Protein AF-A0AAN8QTB5-F1 (afdb_monomer_lite)

Sequence (187 aa):
MQHQSYQPLLLTGNKYLQQKWDKASYEIHLRKVKSAKPTIDTTAPKTYGHLALKMKKQKLEEQSMSKIQRENNMLLEKISRIMKTTGHIDNRNDYENKSLCREMQQQEWLRITKENQLILLRLTQCQPHYSIKDWHEDWLKTIKIMESIARYPRRVSDKKCNSCLKRPTECEEGEEEPDQQEEEAGM

pLDDT: mean 79.63, std 19.47, range [30.92, 98.56]

Radius of gyration: 66.87 Å; chains: 1; bounding box: 121×55×176 Å

Structure (mmCIF, N/CA/C/O backbone):
data_AF-A0AAN8QTB5-F1
#
_entry.id   AF-A0AAN8QTB5-F1
#
loop_
_atom_site.group_PDB
_atom_site.id
_atom_site.type_symbol
_atom_site.label_atom_id
_atom_site.label_alt_id
_atom_site.label_comp_id
_atom_site.label_asym_id
_atom_site.label_entity_id
_atom_site.label_seq_id
_atom_site.pdbx_PDB_ins_code
_atom_site.Cartn_x
_atom_site.Cartn_y
_atom_site.Cartn_z
_atom_site.occupancy
_atom_site.B_iso_or_equiv
_atom_site.auth_seq_id
_atom_site.auth_comp_id
_atom_site.auth_asym_id
_atom_site.auth_atom_id
_atom_site.pdbx_PDB_model_num
ATOM 1 N N . MET A 1 1 ? -58.619 -13.400 56.230 1.00 47.66 1 MET A N 1
ATOM 2 C CA . MET A 1 1 ? -59.078 -14.499 57.103 1.00 47.66 1 MET A CA 1
ATOM 3 C C . MET A 1 1 ? -59.456 -13.913 58.457 1.00 47.66 1 MET A C 1
ATOM 5 O O . MET A 1 1 ? -58.564 -13.607 59.237 1.00 47.66 1 MET A O 1
ATOM 9 N N . GLN A 1 2 ? -60.740 -13.647 58.711 1.00 55.44 2 GLN A N 1
ATOM 10 C CA . GLN A 1 2 ? -61.195 -13.324 60.069 1.00 55.44 2 GLN A CA 1
ATOM 11 C C . GLN A 1 2 ? -61.521 -14.650 60.761 1.00 55.44 2 GLN A C 1
ATOM 13 O O . GLN A 1 2 ? -62.317 -15.429 60.244 1.00 55.44 2 GLN A O 1
ATOM 18 N N . HIS A 1 3 ? -60.845 -14.941 61.871 1.00 62.22 3 HIS A N 1
ATOM 19 C CA . HIS A 1 3 ? -61.088 -16.152 62.653 1.00 62.22 3 HIS A CA 1
ATOM 20 C C . HIS A 1 3 ? -62.496 -16.067 63.268 1.00 62.22 3 HIS A C 1
ATOM 22 O O . HIS A 1 3 ? -62.823 -15.053 63.884 1.00 62.22 3 HIS A O 1
ATOM 28 N N . GLN A 1 4 ? -63.336 -17.091 63.082 1.00 68.31 4 GLN A N 1
ATOM 29 C CA . GLN A 1 4 ? -64.753 -17.067 63.497 1.00 68.31 4 GLN A CA 1
ATOM 30 C C . GLN A 1 4 ? -64.943 -16.985 65.019 1.00 68.31 4 GLN A C 1
ATOM 32 O O . GLN A 1 4 ? -65.959 -16.491 65.497 1.00 68.31 4 GLN A O 1
ATOM 37 N N . SER A 1 5 ? -63.952 -17.427 65.790 1.00 77.00 5 SER A N 1
ATOM 38 C CA . SER A 1 5 ? -63.942 -17.337 67.246 1.00 77.00 5 SER A CA 1
ATOM 39 C C . SER A 1 5 ? -62.598 -16.805 67.734 1.00 77.00 5 SER A C 1
ATOM 41 O O . SER A 1 5 ? -61.539 -17.295 67.355 1.00 77.00 5 SER A O 1
ATOM 43 N N . TYR A 1 6 ? -62.621 -15.772 68.571 1.00 84.06 6 TYR A N 1
ATOM 44 C CA . TYR A 1 6 ? -61.418 -15.312 69.256 1.00 84.06 6 TYR A CA 1
ATOM 45 C C . TYR A 1 6 ? -61.073 -16.295 70.381 1.00 84.06 6 TYR A C 1
ATOM 47 O O . TYR A 1 6 ? -61.973 -16.710 71.108 1.00 84.06 6 TYR A O 1
ATOM 55 N N . GLN A 1 7 ? -59.809 -16.685 70.533 1.00 84.19 7 GLN A N 1
ATOM 56 C CA . GLN A 1 7 ? -59.357 -17.565 71.611 1.00 84.19 7 GLN A CA 1
ATOM 57 C C . GLN A 1 7 ? -58.112 -16.949 72.260 1.00 84.19 7 GLN A C 1
ATOM 59 O O . GLN A 1 7 ? -57.077 -16.867 71.601 1.00 84.19 7 GLN A O 1
ATOM 64 N N . PRO A 1 8 ? -58.214 -16.455 73.507 1.00 83.19 8 PRO A N 1
ATOM 65 C CA . PRO A 1 8 ? -57.089 -15.823 74.181 1.00 83.19 8 PRO A CA 1
ATOM 66 C C . PRO A 1 8 ? -56.053 -16.882 74.574 1.00 83.19 8 PRO A C 1
ATOM 68 O O . PRO A 1 8 ? -56.407 -17.995 74.961 1.00 83.19 8 PRO A O 1
ATOM 71 N N . LEU A 1 9 ? -54.771 -16.527 74.475 1.00 82.50 9 LEU A N 1
ATOM 72 C CA . LEU A 1 9 ? -53.655 -17.418 74.821 1.00 82.50 9 LEU A CA 1
ATOM 73 C C . LEU A 1 9 ? -53.531 -17.647 76.334 1.00 82.50 9 LEU A C 1
ATOM 75 O O . LEU A 1 9 ? -53.010 -18.668 76.769 1.00 82.50 9 LEU A O 1
ATOM 79 N N . LEU A 1 10 ? -54.011 -16.689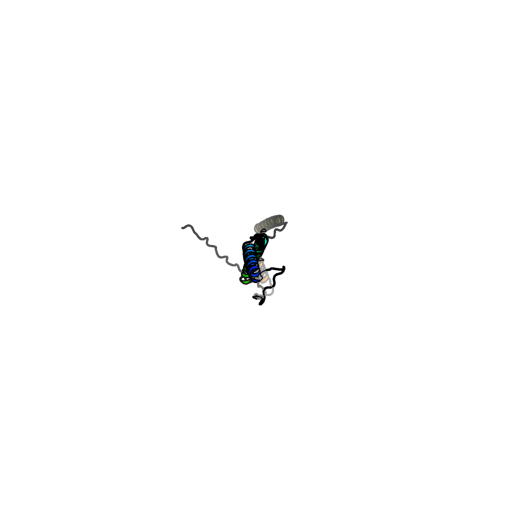 77.126 1.00 83.25 10 LEU A N 1
ATOM 80 C CA . LEU A 1 10 ? -54.007 -16.722 78.583 1.00 83.25 10 LEU A CA 1
ATOM 81 C C . LEU A 1 10 ? -55.448 -16.695 79.098 1.00 83.25 10 LEU A C 1
ATOM 83 O O . LEU A 1 10 ? -56.340 -16.140 78.448 1.00 83.25 10 LEU A O 1
ATOM 87 N N . LEU A 1 11 ? -55.677 -17.273 80.281 1.00 83.06 11 LEU A N 1
ATOM 88 C CA . LEU A 1 11 ? -56.980 -17.188 80.935 1.00 83.06 11 LEU A CA 1
ATOM 89 C C . LEU A 1 11 ? -57.318 -15.717 81.201 1.00 83.06 11 LEU A C 1
ATOM 91 O O . LEU A 1 11 ? -56.522 -14.972 81.769 1.00 83.06 11 LEU A O 1
ATOM 95 N N . THR A 1 12 ? -58.512 -15.306 80.784 1.00 81.25 12 THR A N 1
ATOM 96 C CA . THR A 1 12 ? -58.997 -13.930 80.908 1.00 81.25 12 THR A CA 1
ATOM 97 C C . THR A 1 12 ? -60.418 -13.934 81.453 1.00 81.25 12 THR A C 1
ATOM 99 O O . THR A 1 12 ? -61.227 -14.786 81.084 1.00 81.25 12 THR A O 1
ATOM 102 N N . GLY A 1 13 ? -60.727 -12.984 82.337 1.00 83.06 13 GLY A N 1
ATOM 103 C CA . GLY A 1 13 ? -62.064 -12.847 82.916 1.00 83.06 13 GLY A CA 1
ATOM 104 C C . GLY A 1 13 ? -63.102 -12.343 81.910 1.00 83.06 13 GLY A C 1
ATOM 105 O O . GLY A 1 13 ? -64.259 -12.748 81.966 1.00 83.06 13 GLY A O 1
ATOM 106 N N . ASN A 1 14 ? -62.699 -11.497 80.951 1.00 87.38 14 ASN A N 1
ATOM 107 C CA . ASN A 1 14 ? -63.590 -10.971 79.916 1.00 87.38 14 ASN A CA 1
ATOM 108 C C . ASN A 1 14 ? -62.968 -11.113 78.522 1.00 87.38 14 ASN A C 1
ATOM 110 O O . ASN A 1 14 ? -62.104 -10.342 78.098 1.00 87.38 14 ASN A O 1
ATOM 114 N N . LYS A 1 15 ? -63.496 -12.085 77.779 1.00 84.88 15 LYS A N 1
ATOM 115 C CA . LYS A 1 15 ? -63.034 -12.467 76.445 1.00 84.88 15 LYS A CA 1
ATOM 116 C C . LYS A 1 15 ? -63.178 -11.357 75.395 1.00 84.88 15 LYS A C 1
ATOM 118 O O . LYS A 1 15 ? -62.336 -11.248 74.508 1.00 84.88 15 LYS A O 1
ATOM 123 N N . TYR A 1 16 ? -64.216 -10.526 75.492 1.00 85.56 16 TYR A N 1
ATOM 124 C CA . TYR A 1 16 ? -64.472 -9.448 74.531 1.00 85.56 16 TYR A CA 1
ATOM 125 C C . TYR A 1 16 ? -63.478 -8.292 74.682 1.00 85.56 16 TYR A C 1
ATOM 127 O O . TYR A 1 16 ? -62.961 -7.773 73.689 1.00 85.56 16 TYR A O 1
ATOM 135 N N . LEU A 1 17 ? -63.176 -7.906 75.925 1.00 88.56 17 LEU A N 1
ATOM 136 C CA . LEU A 1 17 ? -62.187 -6.861 76.197 1.00 88.56 17 LEU A CA 1
ATOM 137 C C . LEU A 1 17 ? -60.784 -7.302 75.771 1.00 88.56 17 LEU A C 1
ATOM 139 O O . LEU A 1 17 ? -60.092 -6.540 75.096 1.00 88.56 17 LEU A O 1
ATOM 143 N N . GLN A 1 18 ? -60.418 -8.555 76.057 1.00 89.69 18 GLN A N 1
ATOM 144 C CA . GLN A 1 18 ? -59.137 -9.113 75.630 1.00 89.69 18 GLN A CA 1
ATOM 145 C C . GLN A 1 18 ? -58.987 -9.097 74.097 1.00 89.69 18 GLN A C 1
ATOM 147 O O . GLN A 1 18 ? -57.964 -8.651 73.585 1.00 89.69 18 GLN A O 1
ATOM 152 N N . GLN A 1 19 ? -60.035 -9.469 73.350 1.00 88.69 19 GLN A N 1
ATOM 153 C CA . GLN A 1 19 ? -60.019 -9.417 71.883 1.00 88.69 19 GLN A CA 1
ATOM 154 C C . GLN A 1 19 ? -59.725 -8.015 71.347 1.00 88.69 19 GLN A C 1
ATOM 156 O O . GLN A 1 19 ? -58.956 -7.855 70.395 1.00 88.69 19 GLN A O 1
ATOM 161 N N . LYS A 1 20 ? -60.352 -6.988 71.935 1.00 90.75 20 LYS A N 1
ATOM 162 C CA . LYS A 1 20 ? -60.122 -5.596 71.534 1.00 90.75 20 LYS A CA 1
ATOM 163 C C . LYS A 1 20 ? -58.686 -5.163 71.804 1.00 90.75 20 LYS A C 1
ATOM 165 O O . LYS A 1 20 ? -58.095 -4.500 70.952 1.00 90.75 20 LYS A O 1
ATOM 170 N N . TRP A 1 21 ? -58.127 -5.537 72.951 1.00 91.50 21 TRP A N 1
ATOM 171 C CA . TRP A 1 21 ? -56.751 -5.195 73.311 1.00 91.50 21 TRP A CA 1
ATOM 172 C C . TRP A 1 21 ? -55.719 -5.894 72.436 1.00 91.50 21 TRP A C 1
ATOM 174 O O . TRP A 1 21 ? -54.785 -5.243 71.964 1.00 91.50 21 TRP A O 1
ATOM 184 N N . ASP A 1 22 ? -55.916 -7.176 72.146 1.00 90.88 22 ASP A N 1
ATOM 185 C CA . ASP A 1 22 ? -55.037 -7.930 71.255 1.00 90.88 22 ASP A CA 1
ATOM 186 C C . ASP A 1 22 ? -55.078 -7.351 69.839 1.00 90.88 22 ASP A C 1
ATOM 188 O O . ASP A 1 22 ? -54.036 -7.148 69.214 1.00 90.88 22 ASP A O 1
ATOM 192 N N . LYS A 1 23 ? -56.275 -6.997 69.351 1.00 90.12 23 LYS A N 1
ATOM 193 C CA . LYS A 1 23 ? -56.439 -6.355 68.044 1.00 90.12 23 LYS A CA 1
ATOM 194 C C . LYS A 1 23 ? -55.741 -4.994 67.990 1.00 90.12 23 LYS A C 1
ATOM 196 O O . LYS A 1 23 ? -55.000 -4.735 67.045 1.00 90.12 23 LYS A O 1
ATOM 201 N N . ALA A 1 24 ? -55.917 -4.153 69.008 1.00 93.81 24 ALA A N 1
ATOM 202 C CA . ALA A 1 24 ? -55.249 -2.854 69.085 1.00 93.81 24 ALA A CA 1
ATOM 203 C C . ALA A 1 24 ? -53.717 -2.997 69.162 1.00 93.81 24 ALA A C 1
ATOM 205 O O . ALA A 1 24 ? -52.987 -2.286 68.469 1.00 93.81 24 ALA A O 1
ATOM 206 N N . SER A 1 25 ? -53.221 -3.954 69.949 1.00 92.88 25 SER A N 1
ATOM 207 C CA . SER A 1 25 ? -51.788 -4.251 70.067 1.00 92.88 25 SER A CA 1
ATOM 208 C C . SER A 1 25 ? -51.207 -4.749 68.746 1.00 92.88 25 SER A C 1
ATOM 210 O O . SER A 1 25 ? -50.131 -4.310 68.335 1.00 92.88 25 SER A O 1
ATOM 212 N N . TYR A 1 26 ? -51.947 -5.603 68.038 1.00 92.38 26 TYR A N 1
ATOM 213 C CA . TYR A 1 26 ? -51.579 -6.087 66.714 1.00 92.38 26 TYR A CA 1
ATOM 214 C C . TYR A 1 26 ? -51.544 -4.957 65.676 1.00 92.38 26 TYR A C 1
ATOM 216 O O . TYR A 1 26 ? -50.593 -4.859 64.901 1.00 92.38 26 TYR A O 1
ATOM 224 N N . GLU A 1 27 ? -52.522 -4.050 65.690 1.00 94.88 27 GLU A N 1
ATOM 225 C CA . GLU A 1 27 ? -52.539 -2.871 64.815 1.00 94.88 27 GLU A CA 1
ATOM 226 C C . GLU A 1 27 ? -51.367 -1.918 65.102 1.00 94.88 27 GLU A C 1
ATOM 228 O O . GLU A 1 27 ? -50.732 -1.416 64.169 1.00 94.88 27 GLU A O 1
ATOM 233 N N . ILE A 1 28 ? -51.023 -1.703 66.378 1.00 95.94 28 ILE A N 1
ATOM 234 C CA . ILE A 1 28 ? -49.841 -0.924 66.781 1.00 95.94 28 ILE A CA 1
ATOM 235 C C . ILE A 1 28 ? -48.556 -1.606 66.301 1.00 95.94 28 ILE A C 1
ATOM 237 O O . ILE A 1 28 ? -47.681 -0.936 65.750 1.00 95.94 28 ILE A O 1
ATOM 241 N N . HIS A 1 29 ? -48.438 -2.923 66.478 1.00 95.88 29 HIS A N 1
ATOM 242 C CA . HIS A 1 29 ? -47.293 -3.700 66.010 1.00 95.88 29 HIS A CA 1
ATOM 243 C C . HIS A 1 29 ? -47.134 -3.597 64.490 1.00 95.88 29 HIS A C 1
ATOM 245 O O . HIS A 1 29 ? -46.061 -3.237 64.010 1.00 95.88 29 HIS A O 1
ATOM 251 N N . LEU A 1 30 ? -48.210 -3.812 63.729 1.00 96.06 30 LEU A N 1
ATOM 252 C CA . LEU A 1 30 ? -48.197 -3.662 62.273 1.00 96.06 30 LEU A CA 1
ATOM 253 C C . LEU A 1 30 ? -47.770 -2.258 61.846 1.00 96.06 30 LEU A C 1
ATOM 255 O O . LEU A 1 30 ? -47.013 -2.117 60.886 1.00 96.06 30 LEU A O 1
ATOM 259 N N . ARG A 1 31 ? -48.222 -1.218 62.557 1.00 95.69 31 ARG A N 1
ATOM 260 C CA . ARG A 1 31 ? -47.799 0.161 62.292 1.00 95.69 31 ARG A CA 1
ATOM 261 C C . ARG A 1 31 ? -46.298 0.327 62.520 1.00 95.69 31 ARG A C 1
ATOM 263 O O . ARG A 1 31 ? -45.631 0.871 61.647 1.00 95.69 31 ARG A O 1
ATOM 270 N N . LYS A 1 32 ? -45.770 -0.193 63.634 1.00 95.12 32 LYS A N 1
ATOM 271 C CA . LYS A 1 32 ? -44.335 -0.155 63.958 1.00 95.12 32 LYS A CA 1
ATOM 272 C C . LYS A 1 32 ? -43.497 -0.883 62.908 1.00 95.12 32 LYS A C 1
ATOM 274 O O . LYS A 1 32 ? -42.542 -0.296 62.412 1.00 95.12 32 LYS A O 1
ATOM 279 N N . VAL A 1 33 ? -43.900 -2.093 62.514 1.00 94.38 33 VAL A N 1
ATOM 280 C CA . VAL A 1 33 ? -43.229 -2.885 61.470 1.00 94.38 33 VAL A CA 1
ATOM 281 C C . VAL A 1 33 ? -43.234 -2.151 60.130 1.00 94.38 33 VAL A C 1
ATOM 283 O O . VAL A 1 33 ? -42.188 -2.030 59.505 1.00 94.38 33 VAL A O 1
ATOM 286 N N . LYS A 1 34 ? -44.379 -1.599 59.708 1.00 92.50 34 LYS A N 1
ATOM 287 C CA . LYS A 1 34 ? -44.473 -0.832 58.452 1.00 92.50 34 LYS A CA 1
ATOM 288 C C . LYS A 1 34 ? -43.641 0.451 58.472 1.00 92.50 34 LYS A C 1
ATOM 290 O O . LYS A 1 34 ? -43.133 0.855 57.435 1.00 92.50 34 LYS A O 1
ATOM 295 N N . SER A 1 35 ? -43.530 1.107 59.628 1.00 93.12 35 SER A N 1
ATOM 296 C CA . SER A 1 35 ? -42.741 2.335 59.789 1.00 93.12 35 SER A CA 1
ATOM 297 C C . SER A 1 35 ? -41.247 2.093 60.023 1.00 93.12 35 SER A C 1
ATOM 299 O O . SER A 1 35 ? -40.474 3.052 60.035 1.00 93.12 35 SER A O 1
ATOM 301 N N . ALA A 1 36 ? -40.834 0.844 60.252 1.00 92.38 36 ALA A N 1
ATOM 302 C CA . ALA A 1 36 ? -39.449 0.513 60.540 1.00 92.38 36 ALA A CA 1
ATOM 303 C C . ALA A 1 36 ? -38.594 0.727 59.285 1.00 92.38 36 ALA A C 1
ATOM 305 O O . ALA A 1 36 ? -38.818 0.110 58.244 1.00 92.38 36 ALA A O 1
ATOM 306 N N . LYS A 1 37 ? -37.609 1.622 59.385 1.00 86.00 37 LYS A N 1
ATOM 307 C CA . LYS A 1 37 ? -36.636 1.857 58.316 1.00 86.00 37 LYS A CA 1
ATOM 308 C C . LYS A 1 37 ? -35.553 0.774 58.364 1.00 86.00 37 LYS A C 1
ATOM 310 O O . LYS A 1 37 ? -35.150 0.393 59.465 1.00 86.00 37 LYS A O 1
ATOM 315 N N . PRO A 1 38 ? -35.058 0.299 57.211 1.00 86.19 38 PRO A N 1
ATOM 316 C CA . PRO A 1 38 ? -33.925 -0.616 57.186 1.00 86.19 38 PRO A CA 1
ATOM 317 C C . PRO A 1 38 ? -32.689 0.071 57.784 1.00 86.19 38 PRO A C 1
ATOM 319 O O . PRO A 1 38 ? -32.377 1.210 57.445 1.00 86.19 38 PRO A O 1
ATOM 322 N N . THR A 1 39 ? -32.001 -0.616 58.696 1.00 86.75 39 THR A N 1
ATOM 323 C CA . THR A 1 39 ? -30.776 -0.118 59.352 1.00 86.75 39 THR A CA 1
ATOM 324 C C . THR A 1 39 ? -29.554 -0.194 58.437 1.00 86.75 39 THR A C 1
ATOM 326 O O . THR A 1 39 ? -28.587 0.533 58.638 1.00 86.75 39 THR A O 1
ATOM 329 N N . ILE A 1 40 ? -29.597 -1.072 57.434 1.00 88.44 40 ILE A N 1
ATOM 330 C CA . ILE A 1 40 ? -28.498 -1.334 56.508 1.00 88.44 40 ILE A CA 1
ATOM 331 C C . ILE A 1 40 ? -28.954 -0.929 55.110 1.00 88.44 40 ILE A C 1
ATOM 333 O O . ILE A 1 40 ? -30.089 -1.204 54.712 1.00 88.44 40 ILE A O 1
ATOM 337 N N . ASP A 1 41 ? -28.063 -0.274 54.376 1.00 86.50 41 ASP A N 1
ATOM 338 C CA . ASP A 1 41 ? -28.273 0.019 52.968 1.00 86.50 41 ASP A CA 1
ATOM 339 C C . ASP A 1 41 ? -28.337 -1.293 52.172 1.00 86.50 41 ASP A C 1
ATOM 341 O O . ASP A 1 41 ? -27.417 -2.108 52.205 1.00 86.50 41 ASP A O 1
ATOM 345 N N . THR A 1 42 ? -29.459 -1.510 51.491 1.00 87.56 42 THR A N 1
ATOM 346 C CA . THR A 1 42 ? -29.705 -2.685 50.638 1.00 87.56 42 THR A CA 1
ATOM 347 C C . THR A 1 42 ? -29.643 -2.327 49.155 1.00 87.56 42 THR A C 1
ATOM 349 O O . THR A 1 42 ? -29.966 -3.157 48.302 1.00 87.56 42 THR A O 1
ATOM 352 N N . THR A 1 43 ? -29.251 -1.094 48.823 1.00 88.00 43 THR A N 1
ATOM 353 C CA . THR A 1 43 ? -29.138 -0.658 47.434 1.00 88.00 43 THR A CA 1
ATOM 354 C C . THR A 1 43 ? -27.946 -1.313 46.744 1.00 88.00 43 THR A C 1
ATOM 356 O O . THR A 1 43 ? -26.918 -1.624 47.348 1.00 88.00 43 THR A O 1
ATOM 359 N N . ALA A 1 44 ? -28.098 -1.562 45.444 1.00 86.69 44 ALA A N 1
ATOM 360 C CA . ALA A 1 44 ? -27.024 -2.130 44.650 1.00 86.69 44 ALA A CA 1
ATOM 361 C C . ALA A 1 44 ? -25.856 -1.129 44.542 1.00 86.69 44 ALA A C 1
ATOM 363 O O . ALA A 1 44 ? -26.089 0.065 44.320 1.00 86.69 44 ALA A O 1
ATOM 364 N N . PRO A 1 45 ? -24.598 -1.592 44.654 1.00 88.50 45 PRO A N 1
ATOM 365 C CA . PRO A 1 45 ? -23.440 -0.724 44.498 1.00 88.50 45 PRO A CA 1
ATOM 366 C C . PRO A 1 45 ? -23.386 -0.108 43.093 1.00 88.50 45 PRO A C 1
ATOM 368 O O . PRO A 1 45 ? -23.850 -0.688 42.109 1.00 88.50 45 PRO A O 1
ATOM 371 N N . LYS A 1 46 ? -22.778 1.080 42.994 1.00 88.69 46 LYS A N 1
ATOM 372 C CA . LYS A 1 46 ? -22.650 1.813 41.727 1.00 88.69 46 LYS A CA 1
ATOM 373 C C . LYS A 1 46 ? -21.829 1.012 40.717 1.00 88.69 46 LYS A C 1
ATOM 375 O O . LYS A 1 46 ? -20.666 0.692 40.957 1.00 88.69 46 LYS A O 1
ATOM 380 N N . THR A 1 47 ? -22.413 0.755 39.554 1.00 87.50 47 THR A N 1
ATOM 381 C CA . THR A 1 47 ? -21.711 0.177 38.407 1.00 87.50 47 THR A CA 1
ATOM 382 C C . THR A 1 47 ? -20.965 1.267 37.646 1.00 87.50 47 THR A C 1
ATOM 384 O O . THR A 1 47 ? -21.569 2.256 37.228 1.00 87.50 47 THR A O 1
ATOM 387 N N . TYR A 1 48 ? -19.664 1.086 37.421 1.00 86.62 48 TYR A N 1
ATOM 388 C CA . TYR A 1 48 ? -18.863 2.034 36.649 1.00 86.62 48 TYR A CA 1
ATOM 389 C C . TYR A 1 48 ? -18.748 1.608 35.182 1.00 86.62 48 TYR A C 1
ATOM 391 O O . TYR A 1 48 ? -18.426 0.460 34.883 1.00 86.62 48 TYR A O 1
ATOM 399 N N . GLY A 1 49 ? -18.939 2.549 34.252 1.00 85.31 49 GLY A N 1
ATOM 400 C CA . GLY A 1 49 ? -18.908 2.265 32.810 1.00 85.31 49 GLY A CA 1
ATOM 401 C C . GLY A 1 49 ? -17.589 1.660 32.313 1.00 85.31 49 GLY A C 1
ATOM 402 O O . GLY A 1 49 ? -17.605 0.811 31.431 1.00 85.31 49 GLY A O 1
ATOM 403 N N . HIS A 1 50 ? -16.454 2.010 32.929 1.00 84.81 50 HIS A N 1
ATOM 404 C CA . HIS A 1 50 ? -15.138 1.462 32.572 1.00 84.81 50 HIS A CA 1
ATOM 405 C C . HIS A 1 50 ? -14.950 -0.020 32.956 1.00 84.81 50 HIS A C 1
ATOM 407 O O . HIS A 1 50 ? -14.033 -0.664 32.450 1.00 84.81 50 HIS A O 1
ATOM 413 N N . LEU A 1 51 ? -15.795 -0.568 33.844 1.00 84.06 51 LEU A N 1
ATOM 414 C CA . LEU A 1 51 ? -15.824 -2.004 34.156 1.00 84.06 51 LEU A CA 1
ATOM 415 C C . LEU A 1 51 ? -16.601 -2.784 33.090 1.00 84.06 51 LEU A C 1
ATOM 417 O O . LEU A 1 51 ? -16.218 -3.898 32.741 1.00 84.06 51 LEU A O 1
ATOM 421 N N . ALA A 1 52 ? -17.666 -2.186 32.552 1.00 86.06 52 ALA A N 1
ATOM 422 C CA . ALA A 1 52 ? -18.464 -2.772 31.480 1.00 86.06 52 ALA A CA 1
ATOM 423 C C . ALA A 1 52 ? -17.777 -2.641 30.109 1.00 86.06 52 ALA A C 1
ATOM 425 O O . ALA A 1 52 ? -17.840 -3.556 29.289 1.00 86.06 52 ALA A O 1
ATOM 426 N N . LEU A 1 53 ? -17.092 -1.518 29.865 1.00 86.56 53 LEU A N 1
ATOM 427 C CA . LEU A 1 53 ? -16.472 -1.187 28.585 1.00 86.56 53 LEU A CA 1
ATOM 428 C C . LEU A 1 53 ? -14.958 -1.020 28.721 1.00 86.56 53 LEU A C 1
ATOM 430 O O . LEU A 1 53 ? -14.448 -0.082 29.336 1.00 86.56 53 LEU A O 1
ATOM 434 N N . LYS A 1 54 ? -14.216 -1.911 28.057 1.00 89.38 54 LYS A N 1
ATOM 435 C CA . LYS A 1 54 ? -12.756 -1.821 27.939 1.00 89.38 54 LYS A CA 1
ATOM 436 C C . LYS A 1 54 ? -12.378 -0.854 26.815 1.00 89.38 54 LYS A C 1
ATOM 438 O O . LYS A 1 54 ? -12.022 -1.287 25.721 1.00 89.38 54 LYS A O 1
ATOM 443 N N . MET A 1 55 ? -12.387 0.447 27.102 1.00 90.88 55 MET A N 1
ATOM 444 C CA . MET A 1 55 ? -12.105 1.514 26.121 1.00 90.88 55 MET A CA 1
ATOM 445 C C . MET A 1 55 ? -10.791 1.311 25.344 1.00 90.88 55 MET A C 1
ATOM 447 O O . MET A 1 55 ? -10.734 1.523 24.136 1.00 90.88 55 MET A O 1
ATOM 451 N N . LYS A 1 56 ? -9.727 0.836 26.010 1.00 92.88 56 LYS A N 1
ATOM 452 C CA . LYS A 1 56 ? -8.439 0.543 25.352 1.00 92.88 56 LYS A CA 1
ATOM 453 C C . LYS A 1 56 ? -8.557 -0.569 24.304 1.00 92.88 56 LYS A C 1
ATOM 455 O O . LYS A 1 56 ? -7.905 -0.492 23.269 1.00 92.88 56 LYS A O 1
ATOM 460 N N . LYS A 1 57 ? -9.371 -1.594 24.579 1.00 94.19 57 LYS A N 1
ATOM 461 C CA . LYS A 1 57 ? -9.603 -2.709 23.656 1.00 94.19 57 LYS A CA 1
ATOM 462 C C . LYS A 1 57 ? -10.354 -2.220 22.415 1.00 94.19 57 LYS A C 1
ATOM 464 O O . LYS A 1 57 ? -9.867 -2.446 21.317 1.00 94.19 57 LYS A O 1
ATOM 469 N N . GLN A 1 58 ? -11.447 -1.477 22.602 1.00 93.69 58 GLN A N 1
ATOM 470 C CA . GLN A 1 58 ? -12.211 -0.894 21.490 1.00 93.69 58 GLN A CA 1
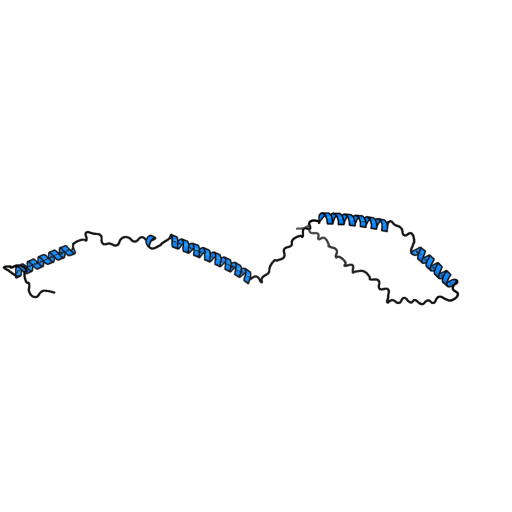ATOM 471 C C . GLN A 1 58 ? -11.335 -0.003 20.603 1.00 93.69 58 GLN A C 1
ATOM 473 O O . GLN A 1 58 ? -11.310 -0.170 19.390 1.00 93.69 58 GLN A O 1
ATOM 478 N N . LYS A 1 59 ? -10.514 0.863 21.208 1.00 95.94 59 LYS A N 1
ATOM 479 C CA . LYS A 1 59 ? -9.590 1.721 20.456 1.00 95.94 59 LYS A CA 1
ATOM 480 C C . LYS A 1 59 ? -8.567 0.928 19.634 1.00 95.94 59 LYS A C 1
ATOM 482 O O . LYS A 1 59 ? -8.245 1.319 18.517 1.00 95.94 59 LYS A O 1
ATOM 487 N N . LEU A 1 60 ? -8.033 -0.168 20.176 1.00 97.81 60 LEU A N 1
ATOM 488 C CA . LEU A 1 60 ? -7.106 -1.038 19.442 1.00 97.81 60 LEU A CA 1
ATOM 489 C C . LEU A 1 60 ? -7.799 -1.751 18.274 1.00 97.81 60 LEU A C 1
ATOM 491 O O . LEU A 1 60 ? -7.215 -1.867 17.199 1.00 97.81 60 LEU A O 1
ATOM 495 N N . GLU A 1 61 ? -9.039 -2.197 18.470 1.00 97.44 61 GLU A N 1
ATOM 496 C CA . GLU A 1 61 ? -9.851 -2.813 17.416 1.00 97.44 61 GLU A CA 1
ATOM 497 C C . GLU A 1 61 ? -10.140 -1.812 16.290 1.00 97.44 61 GLU A C 1
ATOM 499 O O . GLU A 1 61 ? -9.897 -2.124 15.125 1.00 97.44 61 GLU A O 1
ATOM 504 N N . GLU A 1 62 ? -10.536 -0.582 16.619 1.00 97.75 62 GLU A N 1
ATOM 505 C CA . GLU A 1 62 ? -10.733 0.503 15.646 1.00 97.75 62 GLU A CA 1
ATOM 506 C C . GLU A 1 62 ? -9.453 0.830 14.865 1.00 97.75 62 GLU A C 1
ATOM 508 O O . GLU A 1 62 ? -9.487 1.008 13.644 1.00 97.75 62 GLU A O 1
ATOM 513 N N . GLN A 1 63 ? -8.304 0.884 15.546 1.00 98.00 63 GLN A N 1
ATOM 514 C CA . GLN A 1 63 ? -7.006 1.110 14.904 1.00 98.00 63 GLN A CA 1
ATOM 515 C C . GLN A 1 63 ? -6.633 -0.031 13.953 1.00 98.00 63 GLN A C 1
ATOM 517 O O . GLN A 1 63 ? -6.175 0.230 12.838 1.00 98.00 63 GLN A O 1
ATOM 522 N N . SER A 1 64 ? -6.857 -1.280 14.370 1.00 98.38 64 SER A N 1
ATOM 523 C CA . SER A 1 64 ? -6.631 -2.464 13.538 1.00 98.38 64 SER A CA 1
ATOM 524 C C . SER A 1 64 ? -7.521 -2.440 12.293 1.00 98.38 64 SER A C 1
ATOM 526 O O . SER A 1 64 ? -7.025 -2.546 11.171 1.00 98.38 64 SER A O 1
ATOM 528 N N . MET A 1 65 ? -8.819 -2.175 12.466 1.00 98.25 65 MET A N 1
ATOM 529 C CA . MET A 1 65 ? -9.775 -2.054 11.361 1.00 98.25 65 MET A CA 1
ATOM 530 C C . MET A 1 65 ? -9.410 -0.921 10.398 1.00 98.25 65 MET A C 1
ATOM 532 O O . MET A 1 65 ? -9.439 -1.110 9.183 1.00 98.25 65 MET A O 1
ATOM 536 N N . SER A 1 66 ? -8.987 0.230 10.923 1.00 98.25 66 SER A N 1
ATOM 537 C CA . SER A 1 66 ? -8.536 1.366 10.109 1.00 98.25 66 SER A CA 1
ATOM 538 C C . SER A 1 66 ? -7.287 1.030 9.290 1.00 98.25 66 SER A C 1
ATOM 540 O O . SER A 1 66 ? -7.141 1.489 8.156 1.00 98.25 66 SER A O 1
ATOM 542 N N . LYS A 1 67 ? -6.364 0.240 9.853 1.00 98.44 67 LYS A N 1
ATOM 543 C CA . LYS A 1 67 ? -5.171 -0.233 9.142 1.00 98.44 67 LYS A CA 1
ATOM 544 C C . LYS A 1 67 ? -5.558 -1.182 8.007 1.00 98.44 67 LYS A C 1
ATOM 546 O O . LYS A 1 67 ? -5.159 -0.939 6.871 1.00 98.44 67 LYS A O 1
ATOM 551 N N . ILE A 1 68 ? -6.396 -2.178 8.297 1.00 98.44 68 ILE A N 1
ATOM 552 C CA . ILE A 1 68 ? -6.896 -3.142 7.305 1.00 98.44 68 ILE A CA 1
ATOM 553 C C . ILE A 1 68 ? -7.610 -2.417 6.156 1.00 98.44 68 ILE A C 1
ATOM 555 O O . ILE A 1 68 ? -7.353 -2.700 4.991 1.00 98.44 68 ILE A O 1
ATOM 559 N N . GLN A 1 69 ? -8.466 -1.436 6.455 1.00 98.50 69 GLN A N 1
ATOM 560 C CA . GLN A 1 69 ? -9.162 -0.661 5.424 1.00 98.50 69 GLN A CA 1
ATOM 561 C C . GLN A 1 69 ? -8.204 0.138 4.534 1.00 98.50 69 GLN A C 1
ATOM 563 O O . GLN A 1 69 ? -8.374 0.148 3.317 1.00 98.50 69 GLN A O 1
ATOM 568 N N . ARG A 1 70 ? -7.176 0.777 5.109 1.00 98.56 70 ARG A N 1
ATOM 569 C CA . ARG A 1 70 ? -6.157 1.481 4.313 1.00 98.56 70 ARG A CA 1
ATOM 570 C C . ARG A 1 70 ? -5.393 0.530 3.397 1.00 98.56 70 ARG A C 1
A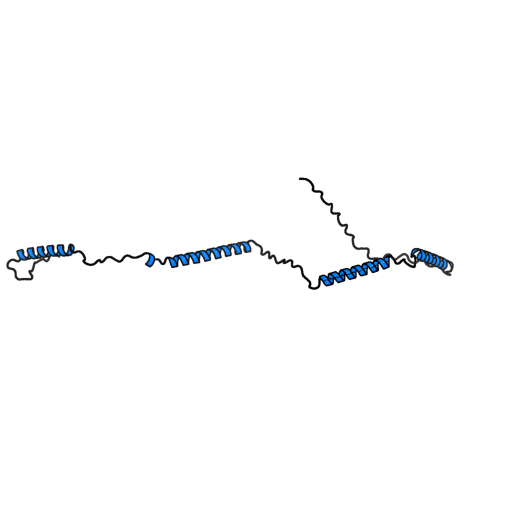TOM 572 O O . ARG A 1 70 ? -5.193 0.854 2.229 1.00 98.56 70 ARG A O 1
ATOM 579 N N . GLU A 1 71 ? -4.986 -0.626 3.913 1.00 98.44 71 GLU A N 1
ATOM 580 C CA . GLU A 1 71 ? -4.269 -1.643 3.136 1.00 98.44 71 GLU A CA 1
ATOM 581 C C . GLU A 1 71 ? -5.143 -2.204 2.007 1.00 98.44 71 GLU A C 1
ATOM 583 O O . GLU A 1 71 ? -4.687 -2.283 0.867 1.00 98.44 71 GLU A O 1
ATOM 588 N N . ASN A 1 72 ? -6.419 -2.486 2.283 1.00 98.19 72 ASN A N 1
ATOM 589 C CA . ASN A 1 72 ? -7.383 -2.918 1.272 1.00 98.19 72 ASN A CA 1
ATOM 590 C C . ASN A 1 72 ? -7.591 -1.856 0.187 1.00 98.19 72 ASN A C 1
ATOM 592 O O . ASN A 1 72 ? -7.586 -2.189 -0.995 1.00 98.19 72 ASN A O 1
ATOM 596 N N . ASN A 1 73 ? -7.715 -0.578 0.555 1.00 98.38 73 ASN A N 1
ATOM 597 C CA . ASN A 1 73 ? -7.856 0.508 -0.418 1.00 98.38 73 ASN A CA 1
ATOM 598 C C . ASN A 1 73 ? -6.613 0.631 -1.310 1.00 98.38 73 ASN A C 1
ATOM 600 O O . ASN A 1 73 ? -6.741 0.740 -2.528 1.00 98.38 73 ASN A O 1
ATOM 604 N N . MET A 1 74 ? -5.415 0.548 -0.724 1.00 98.31 74 MET A N 1
ATOM 605 C CA . MET A 1 74 ? -4.160 0.570 -1.481 1.00 98.31 74 MET A CA 1
ATOM 606 C C . MET A 1 74 ? -4.043 -0.636 -2.421 1.00 98.31 74 MET A C 1
ATOM 608 O O . MET A 1 74 ? -3.572 -0.507 -3.552 1.00 98.31 74 MET A O 1
ATOM 612 N N . LEU A 1 75 ? -4.468 -1.818 -1.970 1.00 98.19 75 LEU A N 1
ATOM 613 C CA . LEU A 1 75 ? -4.496 -3.017 -2.800 1.00 98.19 75 LEU A CA 1
ATOM 614 C C . LEU A 1 75 ? -5.471 -2.854 -3.971 1.00 98.19 75 LEU A C 1
ATOM 616 O O . LEU A 1 75 ? -5.104 -3.141 -5.108 1.00 98.19 75 LEU A O 1
ATOM 620 N N . LEU A 1 76 ? -6.678 -2.349 -3.714 1.00 97.88 76 LEU A N 1
ATOM 621 C CA . LEU A 1 76 ? -7.677 -2.086 -4.748 1.00 97.88 76 LEU A CA 1
ATOM 622 C C . LEU A 1 76 ? -7.188 -1.059 -5.769 1.00 97.88 76 LEU A C 1
ATOM 624 O O . LEU A 1 76 ? -7.412 -1.244 -6.961 1.00 97.88 76 LEU A O 1
ATOM 628 N N . GLU A 1 77 ? -6.484 -0.014 -5.338 1.00 96.94 77 GLU A N 1
ATOM 629 C CA . GLU A 1 77 ? -5.880 0.963 -6.246 1.00 96.94 77 GLU A CA 1
ATOM 630 C C . GLU A 1 77 ? -4.827 0.310 -7.156 1.00 96.94 77 GLU A C 1
ATOM 632 O O . GLU A 1 77 ? -4.847 0.507 -8.375 1.00 96.94 77 GLU A O 1
ATOM 637 N N . LYS A 1 78 ? -3.948 -0.528 -6.589 1.00 95.31 78 LYS A N 1
ATOM 638 C CA . LYS A 1 78 ? -2.942 -1.284 -7.353 1.00 95.31 78 LYS A CA 1
ATOM 639 C C . LYS A 1 78 ? -3.590 -2.245 -8.345 1.00 95.31 78 LYS A C 1
ATOM 641 O O . LYS A 1 78 ? -3.196 -2.263 -9.508 1.00 95.31 78 LYS A O 1
ATOM 646 N N . ILE A 1 79 ? -4.597 -3.003 -7.912 1.00 94.62 79 ILE A N 1
ATOM 647 C CA . ILE A 1 79 ? -5.349 -3.916 -8.780 1.00 94.62 79 ILE A CA 1
ATOM 648 C C . ILE A 1 79 ? -6.058 -3.123 -9.878 1.00 94.62 79 ILE A C 1
ATOM 650 O O . ILE A 1 79 ? -5.946 -3.483 -11.040 1.00 94.62 79 ILE A O 1
ATOM 654 N N . SER A 1 80 ? -6.716 -2.009 -9.549 1.00 95.00 80 SER A N 1
ATOM 655 C CA . SER A 1 80 ? -7.375 -1.136 -10.527 1.00 95.00 80 SER A CA 1
ATOM 656 C C . SER A 1 80 ? -6.389 -0.630 -11.580 1.00 95.00 80 SER A C 1
ATOM 658 O O . SER A 1 80 ? -6.687 -0.672 -12.772 1.00 95.00 80 SER A O 1
ATOM 660 N N . ARG A 1 81 ? -5.186 -0.211 -11.166 1.00 91.88 81 ARG A N 1
ATOM 661 C CA . ARG A 1 81 ? -4.115 0.186 -12.087 1.00 91.88 81 ARG A CA 1
ATOM 662 C C . ARG A 1 81 ? -3.685 -0.977 -12.987 1.00 91.88 81 ARG A C 1
ATOM 664 O O . ARG A 1 81 ? -3.594 -0.783 -14.192 1.00 91.88 81 ARG A O 1
ATOM 671 N N . ILE A 1 82 ? -3.475 -2.172 -12.431 1.00 89.81 82 ILE A N 1
ATOM 672 C CA . ILE A 1 82 ? -3.120 -3.373 -13.206 1.00 89.81 82 ILE A CA 1
ATOM 673 C C . ILE A 1 82 ? -4.240 -3.760 -14.178 1.00 89.81 82 ILE A C 1
ATOM 675 O O . ILE A 1 82 ? -3.953 -4.111 -15.308 1.00 89.81 82 ILE A O 1
ATOM 679 N N . MET A 1 83 ? -5.508 -3.679 -13.773 1.00 90.31 83 MET A N 1
ATOM 680 C CA . MET A 1 83 ? -6.644 -4.019 -14.635 1.00 90.31 83 MET A CA 1
ATOM 681 C C . MET A 1 83 ? -6.842 -3.005 -15.765 1.00 90.31 83 MET A C 1
ATOM 683 O O . MET A 1 83 ? -7.275 -3.381 -16.851 1.00 90.31 83 MET A O 1
ATOM 687 N N . LYS A 1 84 ? -6.550 -1.722 -15.515 1.00 89.50 84 LYS A N 1
ATOM 688 C CA . LYS A 1 84 ? -6.615 -0.662 -16.532 1.00 89.50 84 LYS A CA 1
ATOM 689 C C . LYS A 1 84 ? -5.469 -0.752 -17.537 1.00 89.50 84 LYS A C 1
ATOM 691 O O . LYS A 1 84 ? -5.670 -0.444 -18.707 1.00 89.50 84 LYS A O 1
ATOM 696 N N . THR A 1 85 ? -4.277 -1.137 -17.092 1.00 85.00 85 THR A N 1
ATOM 697 C CA . THR A 1 85 ? -3.097 -1.236 -17.954 1.00 85.00 85 THR A CA 1
ATOM 698 C C . THR A 1 85 ? -3.005 -2.631 -18.569 1.00 85.00 85 THR A C 1
ATOM 700 O O . THR A 1 85 ? -3.010 -3.625 -17.860 1.00 85.00 85 THR A O 1
ATOM 703 N N . THR A 1 86 ? -2.815 -2.744 -19.882 1.00 78.00 86 THR A N 1
ATOM 704 C CA . THR A 1 86 ? -2.721 -4.034 -20.604 1.00 78.00 86 THR A CA 1
ATOM 705 C C . THR A 1 86 ? -1.407 -4.805 -20.351 1.00 78.00 86 THR A C 1
ATOM 707 O O . THR A 1 86 ? -0.970 -5.585 -21.188 1.00 78.00 86 THR A O 1
ATOM 710 N N . GLY A 1 87 ? -0.742 -4.586 -19.211 1.00 70.69 87 GLY A N 1
ATOM 711 C CA . GLY A 1 87 ? 0.516 -5.255 -18.869 1.00 70.69 87 GLY A CA 1
ATOM 712 C C . GLY A 1 87 ? 1.736 -4.737 -19.634 1.00 70.69 87 GLY A C 1
ATOM 713 O O . GLY A 1 87 ? 2.638 -5.516 -19.919 1.00 70.69 87 GLY A O 1
ATOM 714 N N . HIS A 1 88 ? 1.785 -3.444 -19.978 1.00 71.25 88 HIS A N 1
ATOM 715 C CA . HIS A 1 88 ? 2.998 -2.845 -20.538 1.00 71.25 88 HIS A CA 1
ATOM 716 C C . HIS A 1 88 ? 4.118 -2.895 -19.491 1.00 71.25 88 HIS A C 1
ATOM 718 O O . HIS A 1 88 ? 4.031 -2.238 -18.452 1.00 71.25 88 HIS A O 1
ATOM 724 N N . ILE A 1 89 ? 5.133 -3.719 -19.744 1.00 69.00 89 ILE A N 1
ATOM 725 C CA . ILE A 1 89 ? 6.309 -3.844 -18.889 1.00 69.00 89 ILE A CA 1
ATOM 726 C C . ILE A 1 89 ? 7.421 -3.021 -19.535 1.00 69.00 89 ILE A C 1
ATOM 728 O O . ILE A 1 89 ? 7.869 -3.341 -20.637 1.00 69.00 89 ILE A O 1
ATOM 732 N N . ASP A 1 90 ? 7.839 -1.950 -18.864 1.00 68.94 90 ASP A N 1
ATOM 733 C CA . ASP A 1 90 ? 9.020 -1.186 -19.257 1.00 68.94 90 ASP A CA 1
ATOM 734 C C . ASP A 1 90 ? 10.276 -1.975 -18.862 1.00 68.94 90 ASP A C 1
ATOM 736 O O . ASP A 1 90 ? 10.855 -1.806 -17.791 1.00 68.94 90 ASP A O 1
ATOM 740 N N . ASN A 1 91 ? 10.636 -2.931 -19.716 1.00 69.75 91 ASN A N 1
ATOM 741 C CA . ASN A 1 91 ? 11.845 -3.743 -19.574 1.00 69.75 91 ASN A CA 1
ATOM 742 C C . ASN A 1 91 ? 13.061 -3.080 -20.226 1.00 69.75 91 ASN A C 1
ATOM 744 O O . ASN A 1 91 ? 14.105 -3.726 -20.362 1.00 69.75 91 ASN A O 1
ATOM 748 N N . ARG A 1 92 ? 12.921 -1.855 -20.744 1.00 71.62 92 ARG A N 1
ATOM 749 C CA . ARG A 1 92 ? 13.916 -1.276 -21.639 1.00 71.62 92 ARG A CA 1
ATOM 750 C C . ARG A 1 92 ? 14.915 -0.481 -20.816 1.00 71.62 92 ARG A C 1
ATOM 752 O O . ARG A 1 92 ? 14.816 0.722 -20.630 1.00 71.62 92 ARG A O 1
ATOM 759 N N . ASN A 1 93 ? 15.865 -1.217 -20.261 1.00 72.25 93 ASN A N 1
ATOM 760 C CA . ASN A 1 93 ? 16.940 -0.638 -19.485 1.00 72.25 93 ASN A CA 1
ATOM 761 C C . ASN A 1 93 ? 18.107 -0.308 -20.419 1.00 72.25 93 ASN A C 1
ATOM 763 O O . ASN A 1 93 ? 18.870 -1.198 -20.803 1.00 72.25 93 ASN A O 1
ATOM 767 N N . ASP A 1 94 ? 18.208 0.957 -20.821 1.00 72.88 94 ASP A N 1
ATOM 768 C CA . ASP A 1 94 ? 19.294 1.453 -21.667 1.00 72.88 94 ASP A CA 1
ATOM 769 C C . ASP A 1 94 ? 20.572 1.611 -20.830 1.00 72.88 94 ASP A C 1
ATOM 771 O O . ASP A 1 94 ? 20.936 2.693 -20.367 1.00 72.88 94 ASP A O 1
ATOM 775 N N . TYR A 1 95 ? 21.263 0.494 -20.598 1.00 73.06 95 TYR A N 1
ATOM 776 C CA . TYR A 1 95 ? 22.608 0.517 -20.040 1.00 73.0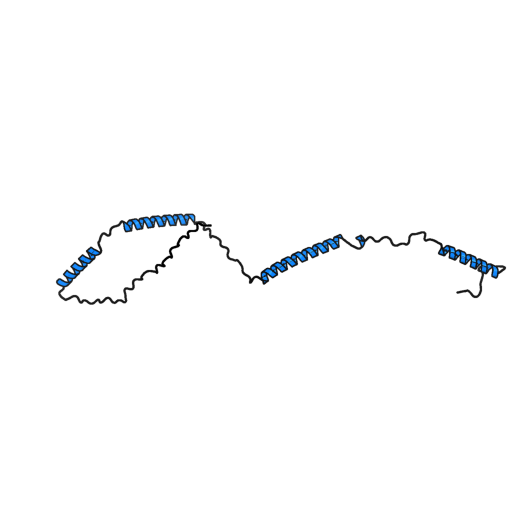6 95 TYR A CA 1
ATOM 777 C C . TYR A 1 95 ? 23.649 0.695 -21.146 1.00 73.06 95 TYR A C 1
ATOM 779 O O . TYR A 1 95 ? 23.776 -0.132 -22.049 1.00 73.06 95 TYR A O 1
ATOM 787 N N . GLU A 1 96 ? 24.476 1.729 -21.016 1.00 72.69 96 GLU A N 1
ATOM 788 C CA . GLU A 1 96 ? 25.726 1.845 -21.764 1.00 72.69 96 GLU A CA 1
ATOM 789 C C . GLU A 1 96 ? 26.695 0.734 -21.322 1.00 72.69 96 GLU A C 1
ATOM 791 O O . GLU A 1 96 ? 27.151 0.703 -20.172 1.00 72.69 96 GLU A O 1
ATOM 796 N N . ASN A 1 97 ? 27.041 -0.182 -22.232 1.00 68.00 97 ASN A N 1
ATOM 797 C CA . ASN A 1 97 ? 28.036 -1.223 -21.971 1.00 68.00 97 ASN A CA 1
ATOM 798 C C . ASN A 1 97 ? 29.432 -0.598 -21.821 1.00 68.00 97 ASN A C 1
ATOM 800 O O . ASN A 1 97 ? 30.111 -0.279 -22.798 1.00 68.00 97 ASN A O 1
ATOM 804 N N . LYS A 1 98 ? 29.897 -0.449 -20.577 1.00 70.19 98 LYS A N 1
ATOM 805 C CA . LYS A 1 98 ? 31.257 0.013 -20.276 1.00 70.19 98 LYS A CA 1
ATOM 806 C C . LYS A 1 98 ? 32.240 -1.149 -20.425 1.00 70.19 98 LYS A C 1
ATOM 808 O O . LYS A 1 98 ? 32.446 -1.923 -19.496 1.00 70.19 98 LYS A O 1
ATOM 813 N N . SER A 1 99 ? 32.864 -1.276 -21.594 1.00 71.12 99 SER A N 1
ATOM 814 C CA . SER A 1 99 ? 33.975 -2.215 -21.788 1.00 71.12 99 SER A CA 1
ATOM 815 C C . SER A 1 99 ? 35.239 -1.707 -21.082 1.00 71.12 99 SER A C 1
ATOM 817 O O . SER A 1 99 ? 35.658 -0.574 -21.324 1.00 71.12 99 SER A O 1
ATOM 819 N N . LEU A 1 100 ? 35.900 -2.560 -20.292 1.00 67.25 100 LEU A N 1
ATOM 820 C CA . LEU A 1 100 ? 37.134 -2.250 -19.541 1.00 67.25 100 LEU A CA 1
ATOM 821 C C . LEU A 1 100 ? 38.356 -1.871 -20.414 1.00 67.25 100 LEU A C 1
ATOM 823 O O . LEU A 1 100 ? 39.405 -1.538 -19.880 1.00 67.25 100 LEU A O 1
ATOM 827 N N . CYS A 1 101 ? 38.237 -1.905 -21.746 1.00 76.31 101 CYS A N 1
ATOM 828 C CA . CYS A 1 101 ? 39.315 -1.622 -22.703 1.00 76.31 101 CYS A CA 1
ATOM 829 C C . CYS A 1 101 ? 38.972 -0.527 -23.730 1.00 76.31 101 CYS A C 1
ATOM 831 O O . CYS A 1 101 ? 39.619 -0.444 -24.773 1.00 76.31 101 CYS A O 1
ATOM 833 N N . ARG A 1 102 ? 37.967 0.321 -23.464 1.00 84.38 102 ARG A N 1
ATOM 834 C CA . ARG A 1 102 ? 37.533 1.364 -24.416 1.00 84.38 102 ARG A CA 1
ATOM 835 C C . ARG A 1 102 ? 38.670 2.320 -24.795 1.00 84.38 102 ARG A C 1
ATOM 837 O O . ARG A 1 102 ? 38.820 2.651 -25.964 1.00 84.38 102 ARG A O 1
ATOM 844 N N . GLU A 1 103 ? 39.490 2.714 -23.823 1.00 85.12 103 GLU A N 1
ATOM 845 C CA . GLU A 1 103 ? 40.626 3.620 -24.038 1.00 85.12 103 GLU A CA 1
ATOM 846 C C . GLU A 1 103 ? 41.725 2.975 -24.892 1.00 85.12 103 GLU A C 1
ATOM 848 O O . GLU A 1 103 ? 42.208 3.585 -25.842 1.00 85.12 103 GLU A O 1
ATOM 853 N N . MET A 1 104 ? 42.064 1.709 -24.623 1.00 88.19 104 MET A N 1
ATOM 854 C CA . MET A 1 104 ? 43.016 0.947 -25.440 1.00 88.19 104 MET A CA 1
ATOM 855 C C . MET A 1 104 ? 42.504 0.791 -26.877 1.00 88.19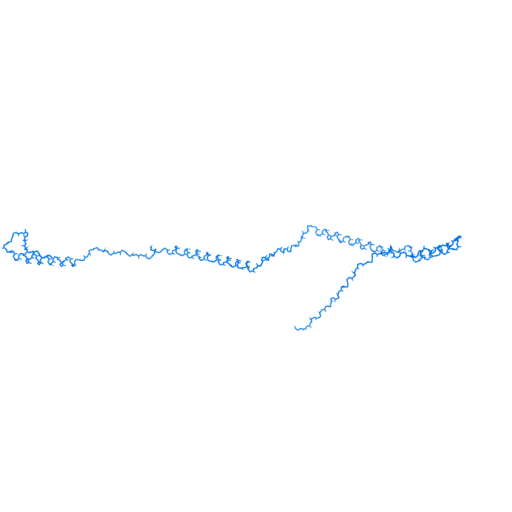 104 MET A C 1
ATOM 857 O O . MET A 1 104 ? 43.253 0.976 -27.833 1.00 88.19 104 MET A O 1
ATOM 861 N N . GLN A 1 105 ? 41.210 0.501 -27.037 1.00 87.31 105 GLN A N 1
ATOM 862 C CA . GLN A 1 105 ? 40.586 0.396 -28.350 1.00 87.31 105 GLN A CA 1
ATOM 863 C C . GLN A 1 105 ? 40.654 1.735 -29.097 1.00 87.31 105 GLN A C 1
ATOM 865 O O . GLN A 1 105 ? 41.034 1.759 -30.262 1.00 87.31 105 GLN A O 1
ATOM 870 N N . GLN A 1 106 ? 40.342 2.852 -28.434 1.00 90.38 106 GLN A N 1
ATOM 871 C CA . GLN A 1 106 ? 40.445 4.195 -29.016 1.00 90.38 106 GLN A CA 1
ATOM 872 C C . GLN A 1 106 ? 41.876 4.531 -29.457 1.00 90.38 106 GLN A C 1
ATOM 874 O O . GLN A 1 106 ? 42.066 5.077 -30.542 1.00 90.38 106 GLN A O 1
ATOM 879 N N . GLN A 1 107 ? 42.882 4.179 -28.655 1.00 93.00 107 GLN A N 1
ATOM 880 C CA . GLN A 1 107 ? 44.288 4.376 -29.017 1.00 93.00 107 GLN A CA 1
ATOM 881 C C . GLN A 1 107 ? 44.685 3.555 -30.249 1.00 93.00 107 GLN A C 1
ATOM 883 O O . GLN A 1 107 ? 45.339 4.086 -31.148 1.00 93.00 107 GLN A O 1
ATOM 888 N N . GLU A 1 108 ? 44.247 2.297 -30.333 1.00 94.25 108 GLU A N 1
ATOM 889 C CA . GLU A 1 108 ? 44.512 1.449 -31.499 1.00 94.25 108 GLU A CA 1
ATOM 890 C C . GLU A 1 108 ? 43.790 1.969 -32.752 1.00 94.25 108 GLU A C 1
ATOM 892 O O . GLU A 1 108 ? 44.391 2.044 -33.823 1.00 94.25 108 GLU A O 1
ATOM 897 N N . TRP A 1 109 ? 42.542 2.435 -32.621 1.00 95.19 109 TRP A N 1
ATOM 898 C CA . TRP A 1 109 ? 41.815 3.099 -33.710 1.00 95.19 109 TRP A CA 1
ATOM 899 C C . TRP A 1 109 ? 42.571 4.316 -34.245 1.00 95.19 109 TRP A C 1
ATOM 901 O O . TRP A 1 109 ? 42.727 4.464 -35.460 1.00 95.19 109 TRP A O 1
ATOM 911 N N . LEU A 1 110 ? 43.073 5.179 -33.358 1.00 96.31 110 LEU A N 1
ATOM 912 C CA . LEU A 1 110 ? 43.860 6.351 -33.749 1.00 96.31 110 LEU A CA 1
ATOM 913 C C . LEU A 1 110 ? 45.167 5.951 -34.441 1.00 96.31 110 LEU A C 1
ATOM 915 O O . LEU A 1 110 ? 45.546 6.563 -35.444 1.00 96.31 110 LEU A O 1
ATOM 919 N N . ARG A 1 111 ? 45.837 4.907 -33.943 1.00 97.62 111 ARG A N 1
ATOM 920 C CA . ARG A 1 111 ? 47.058 4.368 -34.545 1.00 97.62 111 ARG A CA 1
ATOM 921 C C . ARG A 1 111 ? 46.800 3.863 -35.966 1.00 97.62 111 ARG A C 1
ATOM 923 O O . ARG A 1 111 ? 47.468 4.327 -36.890 1.00 97.62 111 ARG A O 1
ATOM 930 N N . ILE A 1 112 ? 45.812 2.984 -36.143 1.00 97.56 112 ILE A N 1
ATOM 931 C CA . ILE A 1 112 ? 45.428 2.429 -37.450 1.00 97.56 112 ILE A CA 1
ATOM 932 C C . ILE A 1 112 ? 45.041 3.555 -38.412 1.00 97.56 112 ILE A C 1
ATOM 934 O O . ILE A 1 112 ? 45.485 3.577 -39.557 1.00 97.56 112 ILE A O 1
ATOM 938 N N . THR A 1 113 ? 44.264 4.534 -37.942 1.00 97.56 113 THR A N 1
ATOM 939 C CA . THR A 1 113 ? 43.839 5.678 -38.763 1.00 97.56 113 THR A CA 1
ATOM 940 C C . THR A 1 113 ? 45.039 6.475 -39.267 1.00 97.56 113 THR A C 1
ATOM 942 O O . THR A 1 113 ? 45.119 6.795 -40.454 1.00 97.56 113 THR A O 1
ATOM 945 N N . LYS A 1 114 ? 46.013 6.751 -38.394 1.00 97.75 114 LYS A N 1
ATOM 946 C CA . LYS A 1 114 ? 47.244 7.453 -38.768 1.00 97.75 114 LYS A CA 1
ATOM 947 C C . LYS A 1 114 ? 48.084 6.649 -39.764 1.00 97.75 114 LYS A C 1
ATOM 949 O O . LYS A 1 114 ? 48.595 7.217 -40.727 1.00 97.75 114 LYS A O 1
ATOM 954 N N . GLU A 1 115 ? 48.227 5.342 -39.555 1.00 97.88 115 GLU A N 1
ATOM 955 C CA . GLU A 1 115 ? 48.947 4.457 -40.481 1.00 97.88 115 GLU A CA 1
ATOM 956 C C . GLU A 1 115 ? 48.273 4.432 -41.864 1.00 97.88 115 GLU A C 1
ATOM 958 O O . GLU A 1 115 ? 48.945 4.622 -42.881 1.00 97.88 115 GLU A O 1
ATOM 963 N N . ASN A 1 116 ? 46.944 4.321 -41.904 1.00 97.31 116 ASN A N 1
ATOM 964 C CA . ASN A 1 116 ? 46.160 4.359 -43.140 1.00 97.31 116 ASN A CA 1
ATOM 965 C C . ASN A 1 116 ? 46.305 5.695 -43.881 1.00 97.31 116 ASN A C 1
ATOM 967 O O . ASN A 1 116 ? 46.484 5.702 -45.100 1.00 97.31 116 ASN A O 1
ATOM 971 N N . GLN A 1 117 ? 46.299 6.824 -43.165 1.00 97.31 117 GLN A N 1
ATOM 972 C CA . GLN A 1 117 ? 46.551 8.141 -43.760 1.00 97.31 117 GLN A CA 1
ATOM 973 C C . GLN A 1 117 ? 47.944 8.221 -44.398 1.00 97.31 117 GLN A C 1
ATOM 975 O O . GLN A 1 117 ? 48.085 8.731 -45.508 1.00 97.31 117 GLN A O 1
ATOM 980 N N . LEU A 1 118 ? 48.977 7.681 -43.744 1.00 97.12 118 LEU A N 1
ATOM 981 C CA . LEU A 1 118 ? 50.332 7.654 -44.304 1.00 97.12 118 LEU A CA 1
ATOM 982 C C . LEU A 1 118 ? 50.432 6.761 -45.546 1.00 97.12 118 LEU A C 1
ATOM 984 O O . LEU A 1 118 ? 51.123 7.122 -46.499 1.00 97.12 118 LEU A O 1
ATOM 988 N N . ILE A 1 119 ? 49.748 5.614 -45.556 1.00 96.31 119 ILE A N 1
ATOM 989 C CA . ILE A 1 119 ? 49.671 4.741 -46.735 1.00 96.31 119 ILE A CA 1
ATOM 990 C C . ILE A 1 119 ? 48.999 5.484 -47.890 1.00 96.31 119 ILE A C 1
ATOM 992 O O . ILE A 1 119 ? 49.538 5.498 -48.995 1.00 96.31 119 ILE A O 1
ATOM 996 N N . LEU A 1 120 ? 47.873 6.151 -47.632 1.00 96.25 120 LEU A N 1
ATOM 997 C CA . LEU A 1 120 ? 47.166 6.936 -48.640 1.00 96.25 120 LEU A CA 1
ATOM 998 C C . LEU A 1 120 ? 48.047 8.061 -49.200 1.00 96.25 120 LEU A C 1
ATOM 1000 O O . LEU A 1 120 ? 48.123 8.240 -50.415 1.00 96.25 120 LEU A O 1
ATOM 1004 N N . LEU A 1 121 ? 48.768 8.782 -48.340 1.00 96.31 121 LEU A N 1
ATOM 1005 C CA . LEU A 1 121 ? 49.712 9.811 -48.778 1.00 96.31 121 LEU A CA 1
ATOM 1006 C C . LEU A 1 121 ? 50.815 9.228 -49.665 1.00 96.31 121 LEU A C 1
ATOM 1008 O O . LEU A 1 121 ? 51.134 9.804 -50.699 1.00 96.31 121 LEU A O 1
ATOM 1012 N N . ARG A 1 122 ? 51.361 8.058 -49.320 1.00 95.00 122 ARG A N 1
ATOM 1013 C CA . ARG A 1 122 ? 52.358 7.389 -50.168 1.00 95.00 122 ARG A CA 1
ATOM 1014 C C . ARG A 1 122 ? 51.767 6.994 -51.515 1.00 95.00 122 ARG A C 1
ATOM 1016 O O . ARG A 1 122 ? 52.359 7.313 -52.536 1.00 95.00 122 ARG A O 1
ATOM 1023 N N . LEU A 1 123 ? 50.600 6.352 -51.527 1.00 92.06 123 LEU A N 1
ATOM 1024 C CA . LEU A 1 123 ? 49.943 5.920 -52.764 1.00 92.06 123 LEU A CA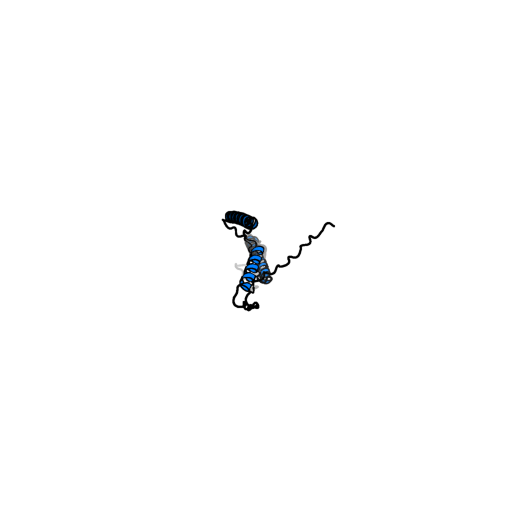 1
ATOM 1025 C C . LEU A 1 123 ? 49.594 7.096 -53.681 1.00 92.06 123 LEU A C 1
ATOM 1027 O O . LEU A 1 123 ? 49.725 6.972 -54.893 1.00 92.06 123 LEU A O 1
ATOM 1031 N N . THR A 1 124 ? 49.183 8.231 -53.116 1.00 90.25 124 THR A N 1
ATOM 1032 C CA . THR A 1 124 ? 48.839 9.435 -53.889 1.00 90.25 124 THR A CA 1
ATOM 1033 C C . THR A 1 124 ? 50.071 10.188 -54.390 1.00 90.25 124 THR A C 1
ATOM 1035 O O . THR A 1 124 ? 50.060 10.707 -55.503 1.00 90.25 124 THR A O 1
ATOM 1038 N N . GLN A 1 125 ? 51.143 10.250 -53.596 1.00 89.94 125 GLN A N 1
ATOM 1039 C CA . GLN A 1 125 ? 52.387 10.927 -53.979 1.00 89.94 125 GLN A CA 1
ATOM 1040 C C . GLN A 1 125 ? 53.230 10.102 -54.955 1.00 89.94 125 GLN A C 1
ATOM 1042 O O . GLN A 1 125 ? 53.953 10.671 -55.777 1.00 89.94 125 GLN A O 1
ATOM 1047 N N . CYS A 1 126 ? 53.148 8.771 -54.885 1.00 87.31 126 CYS A N 1
ATOM 1048 C CA . CYS A 1 126 ? 53.802 7.884 -55.835 1.00 87.31 126 CYS A CA 1
ATOM 1049 C C . CYS A 1 126 ? 53.239 8.107 -57.244 1.00 87.31 126 CYS A C 1
ATOM 1051 O O . CYS A 1 126 ? 52.106 7.744 -57.547 1.00 87.31 126 CYS A O 1
ATOM 1053 N N . GLN A 1 127 ? 54.062 8.669 -58.129 1.00 82.38 127 GLN A N 1
ATOM 1054 C CA . GLN A 1 127 ? 53.721 8.767 -59.543 1.00 82.38 127 GLN A CA 1
ATOM 1055 C C . GLN A 1 127 ? 53.780 7.380 -60.198 1.00 82.38 127 GLN A C 1
ATOM 1057 O O . GLN A 1 127 ? 54.710 6.612 -59.925 1.00 82.38 127 GLN A O 1
ATOM 1062 N N . PRO A 1 128 ? 52.826 7.042 -61.080 1.00 84.81 128 PRO A N 1
ATOM 1063 C CA . PRO A 1 128 ? 52.913 5.818 -61.857 1.00 84.81 128 PRO A CA 1
ATOM 1064 C C . PRO A 1 128 ? 54.141 5.892 -62.773 1.00 84.81 128 PRO A C 1
ATOM 1066 O O . PRO A 1 128 ? 54.307 6.842 -63.533 1.00 84.81 128 PRO A O 1
ATOM 1069 N N . HIS A 1 129 ? 55.008 4.876 -62.713 1.00 80.25 129 HIS A N 1
ATOM 1070 C CA . HIS A 1 129 ? 56.198 4.807 -63.573 1.00 80.25 129 HIS A CA 1
ATOM 1071 C C . HIS A 1 129 ? 55.836 4.694 -65.063 1.00 80.25 129 HIS A C 1
ATOM 1073 O O . HIS A 1 129 ? 56.604 5.093 -65.933 1.00 80.25 129 HIS A O 1
ATOM 1079 N N . TYR A 1 130 ? 54.642 4.175 -65.346 1.00 83.06 130 TYR A N 1
ATOM 1080 C CA . TYR A 1 130 ? 54.126 3.972 -66.686 1.00 83.06 130 TYR A CA 1
ATOM 1081 C C . TYR A 1 130 ? 52.829 4.755 -66.885 1.00 83.06 130 TYR A C 1
ATOM 1083 O O . TYR A 1 130 ? 51.882 4.618 -66.109 1.00 83.06 130 TYR A O 1
ATOM 1091 N N . SER A 1 131 ? 52.769 5.545 -67.956 1.00 86.88 131 SER A N 1
ATOM 1092 C CA . SER A 1 131 ? 51.537 6.187 -68.411 1.00 86.88 131 SER A CA 1
ATOM 1093 C C . SER A 1 131 ? 50.685 5.165 -69.162 1.00 86.88 131 SER A C 1
ATOM 1095 O O . SER A 1 131 ? 51.121 4.573 -70.149 1.00 86.88 131 SER A O 1
ATOM 1097 N N . ILE A 1 132 ? 49.444 4.974 -68.708 1.00 86.62 132 ILE A N 1
ATOM 1098 C CA . ILE A 1 132 ? 48.468 4.095 -69.372 1.00 86.62 132 ILE A CA 1
ATOM 1099 C C . ILE A 1 132 ? 48.225 4.552 -70.819 1.00 86.62 132 ILE A C 1
ATOM 1101 O O . ILE A 1 132 ? 48.011 3.719 -71.697 1.00 86.62 132 ILE A O 1
ATOM 1105 N N . LYS A 1 133 ? 48.277 5.867 -71.077 1.00 88.50 133 LYS A N 1
ATOM 1106 C CA . LYS A 1 133 ? 48.094 6.436 -72.420 1.00 88.50 133 LYS A CA 1
ATOM 1107 C C . LYS A 1 133 ? 49.245 6.034 -73.338 1.00 88.50 133 LYS A C 1
ATOM 1109 O O . LYS A 1 133 ? 48.998 5.500 -74.412 1.00 88.50 133 LYS A O 1
ATOM 1114 N N . ASP A 1 134 ? 50.476 6.191 -72.866 1.00 90.44 134 ASP A N 1
ATOM 1115 C CA . ASP A 1 134 ? 51.684 5.889 -73.637 1.00 90.44 134 ASP A CA 1
ATOM 1116 C C . ASP A 1 134 ? 51.763 4.383 -73.929 1.00 90.44 134 ASP A C 1
ATOM 1118 O O . ASP A 1 134 ? 52.026 3.969 -75.056 1.00 90.44 134 ASP A O 1
ATOM 1122 N N . TRP A 1 135 ? 51.422 3.550 -72.940 1.00 91.50 135 TRP A N 1
ATOM 1123 C CA . TRP A 1 135 ? 51.307 2.099 -73.116 1.00 91.50 135 TRP A CA 1
ATOM 1124 C C . TRP A 1 135 ? 50.234 1.713 -74.131 1.00 91.50 135 TRP A C 1
ATOM 1126 O O . TRP A 1 135 ? 50.427 0.782 -74.914 1.00 91.50 135 TRP A O 1
ATOM 1136 N N . HIS A 1 136 ? 49.100 2.414 -74.132 1.00 92.88 136 HIS A N 1
ATOM 1137 C CA . HIS A 1 136 ? 48.045 2.178 -75.107 1.00 92.88 136 HIS A CA 1
ATOM 1138 C C . HIS A 1 136 ? 48.500 2.542 -76.523 1.00 92.88 136 HIS A C 1
ATOM 1140 O O . HIS A 1 136 ? 48.273 1.774 -77.457 1.00 92.88 136 HIS A O 1
ATOM 1146 N N . GLU A 1 137 ? 49.185 3.671 -76.689 1.00 93.31 137 GLU A N 1
ATOM 1147 C CA . GLU A 1 137 ? 49.740 4.083 -77.978 1.00 93.31 137 GLU A CA 1
ATOM 1148 C C . GLU A 1 137 ? 50.795 3.103 -78.491 1.00 93.31 137 GLU A C 1
ATOM 1150 O O . GLU A 1 137 ? 50.753 2.710 -79.659 1.00 93.31 137 GLU A O 1
ATOM 1155 N N . ASP A 1 138 ? 51.718 2.669 -77.635 1.00 93.06 138 ASP A N 1
ATOM 1156 C CA . ASP A 1 138 ? 52.734 1.685 -78.006 1.00 93.06 138 ASP A CA 1
ATOM 1157 C C . ASP A 1 138 ? 52.114 0.327 -78.341 1.00 93.06 138 ASP A C 1
ATOM 1159 O O . ASP A 1 138 ? 52.525 -0.326 -79.307 1.00 93.06 138 ASP A O 1
ATOM 1163 N N . TRP A 1 139 ? 51.062 -0.072 -77.628 1.00 91.25 139 TRP A N 1
ATOM 1164 C CA . TRP A 1 139 ? 50.284 -1.258 -77.971 1.00 91.25 139 TRP A CA 1
ATOM 1165 C C . TRP A 1 139 ? 49.600 -1.124 -79.338 1.00 91.25 139 TRP A C 1
ATOM 1167 O O . TRP A 1 139 ? 49.682 -2.046 -80.150 1.00 91.25 139 TRP A O 1
ATOM 1177 N N . LEU A 1 140 ? 49.005 0.031 -79.656 1.00 92.19 140 LEU A N 1
ATOM 1178 C CA . LEU A 1 140 ? 48.412 0.291 -80.974 1.00 92.19 140 LEU A CA 1
ATOM 1179 C C . LEU A 1 140 ? 49.463 0.287 -82.096 1.00 92.19 140 LEU A C 1
ATOM 1181 O O . LEU A 1 140 ? 49.227 -0.293 -83.159 1.00 92.19 140 LEU A O 1
ATOM 1185 N N . LYS A 1 141 ? 50.644 0.879 -81.870 1.00 91.88 141 LYS A N 1
ATOM 1186 C CA . LYS A 1 141 ? 51.778 0.812 -82.813 1.00 91.88 141 LYS A CA 1
ATOM 1187 C C . LYS A 1 141 ? 52.215 -0.635 -83.033 1.00 91.88 141 LYS A C 1
ATOM 1189 O O . LYS A 1 141 ? 52.399 -1.052 -84.176 1.00 91.88 141 LYS A O 1
ATOM 1194 N N . THR A 1 142 ? 52.318 -1.407 -81.952 1.00 91.25 142 THR A N 1
ATOM 1195 C CA . THR A 1 142 ? 52.663 -2.833 -81.998 1.00 91.25 142 THR A CA 1
ATOM 1196 C C . THR A 1 142 ? 51.627 -3.616 -82.793 1.00 91.25 142 THR A C 1
ATOM 1198 O O . THR A 1 142 ? 52.002 -4.409 -83.652 1.00 91.25 142 THR A O 1
ATOM 1201 N N . ILE A 1 143 ? 50.334 -3.347 -82.593 1.00 88.19 143 ILE A N 1
ATOM 1202 C CA . ILE A 1 143 ? 49.258 -3.943 -83.394 1.00 88.19 143 ILE A CA 1
ATOM 1203 C C . ILE A 1 143 ? 49.421 -3.612 -84.872 1.00 88.19 143 ILE A C 1
ATOM 1205 O O . ILE A 1 143 ? 49.375 -4.518 -85.698 1.00 88.19 143 ILE A O 1
ATOM 1209 N N . LYS A 1 144 ? 49.661 -2.347 -85.218 1.00 88.25 144 LYS A N 1
ATOM 1210 C CA . LYS A 1 144 ? 49.809 -1.924 -86.614 1.00 88.25 144 LYS A CA 1
ATOM 1211 C C . LYS A 1 144 ? 51.004 -2.594 -87.300 1.00 88.25 144 LYS A C 1
ATOM 1213 O O . LYS A 1 144 ? 50.896 -3.020 -88.447 1.00 88.25 144 LYS A O 1
ATOM 1218 N N . ILE A 1 145 ? 52.131 -2.716 -86.595 1.00 89.62 145 ILE A N 1
ATOM 1219 C CA . ILE A 1 145 ? 53.317 -3.448 -87.068 1.00 89.62 145 ILE A CA 1
ATOM 1220 C C . ILE A 1 145 ? 52.996 -4.940 -87.213 1.00 89.62 145 ILE A C 1
ATOM 1222 O O . ILE A 1 145 ? 53.363 -5.577 -88.197 1.00 89.62 145 ILE A O 1
ATOM 1226 N N . MET A 1 146 ? 52.281 -5.512 -86.247 1.00 84.75 146 MET A N 1
ATOM 1227 C CA . MET A 1 146 ? 51.856 -6.903 -86.317 1.00 84.75 146 MET A CA 1
ATOM 1228 C C . MET A 1 146 ? 50.913 -7.164 -87.497 1.00 84.75 146 MET A C 1
ATOM 1230 O O . MET A 1 146 ? 51.021 -8.216 -88.116 1.00 84.75 146 MET A O 1
ATOM 1234 N N . GLU A 1 147 ? 49.992 -6.252 -87.809 1.00 82.19 147 GLU A N 1
ATOM 1235 C CA . GLU A 1 147 ? 49.090 -6.353 -88.963 1.00 82.19 147 GLU A CA 1
ATOM 1236 C C . GLU A 1 147 ? 49.833 -6.229 -90.294 1.00 82.19 147 GLU A C 1
ATOM 1238 O O . GLU A 1 147 ? 49.489 -6.936 -91.238 1.00 82.19 147 GLU A O 1
ATOM 1243 N N . SER A 1 148 ? 50.869 -5.387 -90.371 1.00 83.31 148 SER A N 1
ATOM 1244 C CA . SER A 1 148 ? 51.655 -5.211 -91.597 1.00 83.31 148 SER A CA 1
ATOM 1245 C C . SER A 1 148 ? 52.638 -6.356 -91.868 1.00 83.31 148 SER A C 1
ATOM 1247 O O . SER A 1 148 ? 52.895 -6.670 -93.028 1.00 83.31 148 SER A O 1
ATOM 1249 N N . ILE A 1 149 ? 53.180 -6.992 -90.823 1.00 83.69 149 ILE A N 1
ATOM 1250 C CA . ILE A 1 149 ? 54.135 -8.114 -90.935 1.00 83.69 149 ILE A CA 1
ATOM 1251 C C . ILE A 1 149 ? 53.416 -9.474 -91.013 1.00 83.69 149 ILE A C 1
ATOM 1253 O O . ILE A 1 149 ? 53.999 -10.475 -91.441 1.00 83.69 149 ILE A O 1
ATOM 1257 N N . ALA A 1 150 ? 52.147 -9.552 -90.606 1.00 80.44 150 ALA A N 1
ATOM 1258 C CA . ALA A 1 150 ? 51.412 -10.810 -90.600 1.00 80.44 150 ALA A CA 1
ATOM 1259 C C . ALA A 1 150 ? 51.203 -11.367 -92.018 1.00 80.44 150 ALA A C 1
ATOM 1261 O O . ALA A 1 150 ? 50.621 -10.733 -92.892 1.00 80.44 150 ALA A O 1
ATOM 1262 N N . ARG A 1 151 ? 51.597 -12.630 -92.217 1.00 78.81 151 ARG A N 1
ATOM 1263 C CA . ARG A 1 151 ? 51.402 -13.375 -93.475 1.00 78.81 151 ARG A CA 1
ATOM 1264 C C . ARG A 1 151 ? 49.925 -13.639 -93.811 1.00 78.81 151 ARG A C 1
ATOM 1266 O O . ARG A 1 151 ? 49.606 -13.913 -94.963 1.00 78.81 151 ARG A O 1
ATOM 1273 N N . TYR A 1 152 ? 49.039 -13.575 -92.815 1.00 74.62 152 TYR A N 1
ATOM 1274 C CA . TYR A 1 152 ? 47.600 -13.799 -92.955 1.00 74.62 152 TYR A CA 1
ATOM 1275 C C . TYR A 1 152 ? 46.819 -12.715 -92.194 1.00 74.62 152 TYR A C 1
ATOM 1277 O O . TYR A 1 152 ? 47.212 -12.383 -91.072 1.00 74.62 152 TYR A O 1
ATOM 1285 N N . PRO A 1 153 ? 45.713 -12.181 -92.751 1.00 72.62 153 PRO A N 1
ATOM 1286 C CA . PRO A 1 153 ? 44.953 -11.109 -92.114 1.00 72.62 153 PRO A CA 1
ATOM 1287 C C . PRO A 1 153 ? 44.359 -11.572 -90.780 1.00 72.62 153 PRO A C 1
ATOM 1289 O O . PRO A 1 153 ? 43.722 -12.629 -90.691 1.00 72.62 153 PRO A O 1
ATOM 1292 N N . ARG A 1 154 ? 44.573 -10.769 -89.731 1.00 65.81 154 ARG A N 1
ATOM 1293 C CA . ARG A 1 154 ? 44.046 -11.031 -88.389 1.00 65.81 154 ARG A CA 1
ATOM 1294 C C . ARG A 1 154 ? 42.518 -10.957 -88.460 1.00 65.81 154 ARG A C 1
ATOM 1296 O O . ARG A 1 154 ? 41.957 -9.948 -88.879 1.00 65.81 154 ARG A O 1
ATOM 1303 N N . ARG A 1 155 ? 41.826 -12.047 -88.116 1.00 59.59 155 ARG A N 1
ATOM 1304 C CA . ARG A 1 155 ? 40.357 -12.070 -88.130 1.00 59.59 155 ARG A CA 1
ATOM 1305 C C . ARG A 1 155 ? 39.849 -11.120 -87.046 1.00 59.59 155 ARG A C 1
ATOM 1307 O O . ARG A 1 155 ? 40.185 -11.298 -85.880 1.00 59.59 155 ARG A O 1
ATOM 1314 N N . VAL A 1 156 ? 39.032 -10.135 -87.425 1.00 57.09 156 VAL A N 1
ATOM 1315 C CA . VAL A 1 156 ? 38.317 -9.233 -86.502 1.00 57.09 156 VAL A CA 1
ATOM 1316 C C . VAL A 1 156 ? 37.146 -9.991 -85.868 1.00 57.09 156 VAL A C 1
ATOM 1318 O O . VAL A 1 156 ? 35.972 -9.690 -86.062 1.00 57.09 156 VAL A O 1
ATOM 1321 N N . SER A 1 157 ? 37.451 -11.074 -85.172 1.00 56.50 157 SER A N 1
ATOM 1322 C CA . SER A 1 157 ? 36.492 -11.817 -84.372 1.00 56.50 157 SER A CA 1
ATOM 1323 C C . SER A 1 157 ? 36.774 -11.463 -82.931 1.00 56.50 157 SER A C 1
ATOM 1325 O O . SER A 1 157 ? 37.631 -12.089 -82.335 1.00 56.50 157 SER A O 1
ATOM 1327 N N . ASP A 1 158 ? 36.124 -10.397 -82.466 1.00 50.38 158 ASP A N 1
ATOM 1328 C CA . ASP A 1 158 ? 35.607 -10.255 -81.104 1.00 50.38 158 ASP A CA 1
ATOM 1329 C C . ASP A 1 158 ? 34.706 -9.018 -81.069 1.00 50.38 158 ASP A C 1
ATOM 1331 O O . ASP A 1 158 ? 34.999 -7.961 -80.507 1.00 50.38 158 ASP A O 1
ATOM 1335 N N . LYS A 1 159 ? 33.533 -9.177 -81.694 1.00 48.19 159 LYS A N 1
ATOM 1336 C CA . LYS A 1 159 ? 32.325 -8.537 -81.175 1.00 48.19 159 LYS A CA 1
ATOM 1337 C C . LYS A 1 159 ? 32.286 -8.912 -79.700 1.00 48.19 159 LYS A C 1
ATOM 1339 O O . LYS A 1 159 ? 32.108 -10.087 -79.388 1.00 48.19 159 LYS A O 1
ATOM 1344 N N . LYS A 1 160 ? 32.513 -7.940 -78.818 1.00 45.22 160 LYS A N 1
ATOM 1345 C CA . LYS A 1 160 ? 32.370 -8.123 -77.376 1.00 45.22 160 LYS A CA 1
ATOM 1346 C C . LYS A 1 160 ? 31.062 -8.863 -77.127 1.00 45.22 160 LYS A C 1
ATOM 1348 O O . LYS A 1 160 ? 29.977 -8.367 -77.421 1.00 45.22 160 LYS A O 1
ATOM 1353 N N . CYS A 1 161 ? 31.199 -10.080 -76.622 1.00 37.09 161 CYS A N 1
ATOM 1354 C CA . CYS A 1 161 ? 30.134 -10.788 -75.958 1.00 37.09 161 CYS A CA 1
ATOM 1355 C C . CYS A 1 161 ? 29.747 -9.913 -74.758 1.00 37.09 161 CYS A C 1
ATOM 1357 O O . CYS A 1 161 ? 30.422 -9.916 -73.728 1.00 37.09 161 CYS A O 1
ATOM 1359 N N . ASN A 1 162 ? 28.704 -9.095 -74.912 1.00 45.34 162 ASN A N 1
ATOM 1360 C CA . ASN A 1 162 ? 28.172 -8.207 -73.873 1.00 45.34 162 ASN A CA 1
ATOM 1361 C C . ASN A 1 162 ? 27.502 -8.986 -72.716 1.00 45.34 162 ASN A C 1
ATOM 1363 O O . ASN A 1 162 ? 26.607 -8.466 -72.059 1.00 45.34 162 ASN A O 1
ATOM 1367 N N . SER A 1 163 ? 27.906 -10.231 -72.447 1.00 45.41 163 SER A N 1
ATOM 1368 C CA . SER A 1 163 ? 27.327 -11.063 -71.389 1.00 45.41 163 SER A CA 1
ATOM 1369 C C . SER A 1 163 ? 28.287 -11.402 -70.247 1.00 45.41 163 SER A C 1
ATOM 1371 O O . SER A 1 163 ? 27.827 -11.955 -69.254 1.00 45.41 163 SER A O 1
ATOM 1373 N N . CYS A 1 164 ? 29.584 -11.067 -70.326 1.00 38.03 164 CYS A N 1
ATOM 1374 C CA . CYS A 1 164 ? 30.558 -11.484 -69.298 1.00 38.03 164 CYS A CA 1
ATOM 1375 C C . CYS A 1 164 ? 31.398 -10.362 -68.661 1.00 38.03 164 CYS A C 1
ATOM 1377 O O . CYS A 1 164 ? 32.290 -10.651 -67.874 1.00 38.03 164 CYS A O 1
ATOM 1379 N N . LEU A 1 165 ? 31.084 -9.088 -68.908 1.00 43.06 165 LEU A N 1
ATOM 1380 C CA . LEU A 1 165 ? 31.648 -7.958 -68.154 1.00 43.06 165 LEU A CA 1
ATOM 1381 C C . LEU A 1 165 ? 30.530 -7.172 -67.462 1.00 43.06 165 LEU A C 1
ATOM 1383 O O . LEU A 1 165 ? 30.346 -5.982 -67.698 1.00 43.06 165 LEU A O 1
ATOM 1387 N N . LYS A 1 166 ? 29.780 -7.841 -66.580 1.00 40.09 166 LYS A N 1
ATOM 1388 C CA . LYS A 1 166 ? 29.109 -7.130 -65.488 1.00 40.09 166 LYS A CA 1
ATOM 1389 C C . LYS A 1 166 ? 30.173 -6.842 -64.433 1.00 40.09 166 LYS A C 1
ATOM 1391 O O . LYS A 1 166 ? 30.465 -7.688 -63.594 1.00 40.09 166 LYS A O 1
ATOM 1396 N N . ARG A 1 167 ? 30.790 -5.662 -64.513 1.00 38.75 167 ARG A N 1
ATOM 1397 C CA . ARG A 1 167 ? 31.352 -5.048 -63.306 1.00 38.75 167 ARG A CA 1
ATOM 1398 C C . ARG A 1 167 ? 30.179 -4.803 -62.348 1.00 38.75 167 ARG A C 1
ATOM 1400 O O . ARG A 1 167 ? 29.142 -4.349 -62.831 1.00 38.75 167 ARG A O 1
ATOM 1407 N N . PRO A 1 168 ? 30.307 -5.093 -61.045 1.00 36.59 168 PRO A N 1
ATOM 1408 C CA . PRO A 1 168 ? 29.372 -4.578 -60.058 1.00 36.59 168 PRO A CA 1
ATOM 1409 C C . PRO A 1 168 ? 29.478 -3.050 -60.091 1.00 36.59 168 PRO A C 1
ATOM 1411 O O . PRO A 1 168 ? 30.486 -2.489 -59.668 1.00 36.59 168 PRO A O 1
ATOM 1414 N N . THR A 1 169 ? 28.495 -2.390 -60.692 1.00 38.31 169 THR A N 1
ATOM 1415 C CA . THR A 1 169 ? 28.248 -0.965 -60.482 1.00 38.31 169 THR A CA 1
ATOM 1416 C C . THR A 1 169 ? 27.694 -0.823 -59.074 1.00 38.31 169 THR A C 1
ATOM 1418 O O . THR A 1 169 ? 26.623 -1.346 -58.781 1.00 38.31 169 THR A O 1
ATOM 1421 N N . GLU A 1 170 ? 28.541 -0.269 -58.213 1.00 36.25 170 GLU A N 1
ATOM 1422 C CA . GLU A 1 170 ? 28.250 0.862 -57.330 1.00 36.25 170 GLU A CA 1
ATOM 1423 C C . GLU A 1 170 ? 26.865 0.876 -56.673 1.00 36.25 170 GLU A C 1
ATOM 1425 O O . GLU A 1 170 ? 25.824 1.025 -57.310 1.00 36.25 170 GLU A O 1
ATOM 1430 N N . CYS A 1 171 ? 26.927 0.722 -55.350 1.00 30.92 171 CYS A N 1
ATOM 1431 C CA . CYS A 1 171 ? 25.901 1.051 -54.387 1.00 30.92 171 CYS A CA 1
ATOM 1432 C C . CYS A 1 171 ? 25.305 2.430 -54.671 1.00 30.92 171 CYS A C 1
ATOM 1434 O O . CYS A 1 171 ? 26.027 3.376 -54.974 1.00 30.92 171 CYS A O 1
ATOM 1436 N N . GLU A 1 172 ? 23.990 2.500 -54.520 1.00 33.56 172 GLU A N 1
ATOM 1437 C CA . GLU A 1 172 ? 23.193 3.715 -54.495 1.00 33.56 172 GLU A CA 1
ATOM 1438 C C . GLU A 1 172 ? 23.847 4.758 -53.576 1.00 33.56 172 GLU A C 1
ATOM 1440 O O . GLU A 1 172 ? 23.975 4.552 -52.367 1.00 33.56 172 GLU A O 1
ATOM 1445 N N . GLU A 1 173 ? 24.280 5.874 -54.162 1.00 33.78 173 GLU A N 1
ATOM 1446 C CA . GLU A 1 173 ? 24.415 7.130 -53.437 1.00 33.78 173 GLU A CA 1
ATOM 1447 C C . GLU A 1 173 ? 22.991 7.548 -53.061 1.00 33.78 173 GLU A C 1
ATOM 1449 O O . GLU A 1 173 ? 22.208 7.991 -53.899 1.00 33.78 173 GLU A O 1
ATOM 1454 N N . GLY A 1 174 ? 22.625 7.314 -51.801 1.00 36.56 174 GLY A N 1
ATOM 1455 C CA . GLY A 1 174 ? 21.523 8.035 -51.190 1.00 36.56 174 GLY A CA 1
ATOM 1456 C C . GLY A 1 174 ? 21.902 9.509 -51.168 1.00 36.56 174 GLY A C 1
ATOM 1457 O O . GLY A 1 174 ? 22.880 9.882 -50.523 1.00 36.56 174 GLY A O 1
ATOM 1458 N N . GLU A 1 175 ? 21.156 10.327 -51.901 1.00 37.38 175 GLU A N 1
ATOM 1459 C CA . GLU A 1 175 ? 21.184 11.773 -51.732 1.00 37.38 175 GLU A CA 1
ATOM 1460 C C . GLU A 1 175 ? 20.679 12.081 -50.315 1.00 37.38 175 GLU A C 1
ATOM 1462 O O . GLU A 1 175 ? 19.517 11.850 -49.979 1.00 37.38 175 GLU A O 1
ATOM 1467 N N . GLU A 1 176 ? 21.594 12.534 -49.457 1.00 40.28 176 GLU A N 1
ATOM 1468 C CA . GLU A 1 176 ? 21.269 13.199 -48.202 1.00 40.28 176 GLU A CA 1
ATOM 1469 C C . GLU A 1 176 ? 20.633 14.559 -48.526 1.00 40.28 176 GLU A C 1
ATOM 1471 O O . GLU A 1 176 ? 21.239 15.422 -49.164 1.00 40.28 176 GLU A O 1
ATOM 1476 N N . GLU A 1 177 ? 19.388 14.720 -48.083 1.00 40.62 177 GLU A N 1
ATOM 1477 C CA . GLU A 1 177 ? 18.662 15.986 -47.974 1.00 40.62 177 GLU A CA 1
ATOM 1478 C C . GLU A 1 177 ? 19.531 17.067 -47.295 1.00 40.62 177 GLU A C 1
ATOM 1480 O O . GLU A 1 177 ? 20.102 16.812 -46.229 1.00 40.62 177 GLU A O 1
ATOM 1485 N N . PRO A 1 178 ? 19.630 18.292 -47.841 1.00 43.28 178 PRO A N 1
ATOM 1486 C CA . PRO A 1 178 ? 20.267 19.392 -47.136 1.00 43.28 178 PRO A CA 1
ATOM 1487 C C . PRO A 1 178 ? 19.332 19.950 -46.053 1.00 43.28 178 PRO A C 1
ATOM 1489 O O . PRO A 1 178 ? 18.330 20.600 -46.353 1.00 43.28 178 PRO A O 1
ATOM 1492 N N . ASP A 1 179 ? 19.723 19.745 -44.792 1.00 37.00 179 ASP A N 1
ATOM 1493 C CA . ASP A 1 179 ? 19.210 20.444 -43.608 1.00 37.00 179 ASP A CA 1
ATOM 1494 C C . ASP A 1 179 ? 19.324 21.967 -43.820 1.00 37.00 179 ASP A C 1
ATOM 1496 O O . ASP A 1 179 ? 20.401 22.569 -43.721 1.00 37.00 179 ASP A O 1
ATOM 1500 N N . GLN A 1 180 ? 18.201 22.605 -44.150 1.00 41.59 180 GLN A N 1
ATOM 1501 C CA . GLN A 1 180 ? 18.060 24.054 -44.099 1.00 41.59 180 GLN A CA 1
ATOM 1502 C C . GLN A 1 180 ? 17.895 24.449 -42.634 1.00 41.59 180 GLN A C 1
ATOM 1504 O O . GLN A 1 180 ? 16.886 24.159 -42.001 1.00 41.59 180 GLN A O 1
ATOM 1509 N N . GLN A 1 181 ? 18.924 25.105 -42.103 1.00 39.72 181 GLN A N 1
ATOM 1510 C CA . GLN A 1 181 ? 18.878 25.800 -40.825 1.00 39.72 181 GLN A CA 1
ATOM 1511 C C . GLN A 1 181 ? 17.745 26.833 -40.859 1.00 39.72 181 GLN A C 1
ATOM 1513 O O . GLN A 1 181 ? 17.803 27.796 -41.623 1.00 39.72 181 GLN A O 1
ATOM 1518 N N . GLU A 1 182 ? 16.726 26.619 -40.030 1.00 42.56 182 GLU A N 1
ATOM 1519 C CA . GLU A 1 182 ? 15.699 27.611 -39.739 1.00 42.56 182 GLU A CA 1
ATOM 1520 C C . GLU A 1 182 ? 16.326 28.811 -39.012 1.00 42.56 182 GLU A C 1
ATOM 1522 O O . GLU A 1 182 ? 16.912 28.700 -37.931 1.00 42.56 182 GLU A O 1
ATOM 1527 N N . GLU A 1 183 ? 16.187 29.978 -39.640 1.00 46.78 183 GLU A N 1
ATOM 1528 C CA . GLU A 1 183 ? 16.070 31.258 -38.957 1.00 46.78 183 GLU A CA 1
ATOM 1529 C C . GLU A 1 183 ? 14.890 31.199 -37.980 1.00 46.78 183 GLU A C 1
ATOM 1531 O O . GLU A 1 183 ? 13.745 31.080 -38.402 1.00 46.78 183 GLU A O 1
ATOM 1536 N N . GLU A 1 184 ? 15.139 31.413 -36.689 1.00 40.53 184 GLU A N 1
ATOM 1537 C CA . GLU A 1 184 ? 14.126 32.028 -35.833 1.00 40.53 184 GLU A CA 1
ATOM 1538 C C . GLU A 1 184 ? 14.784 33.008 -34.854 1.00 40.53 184 GLU A C 1
ATOM 1540 O O . GLU A 1 184 ? 15.184 32.697 -33.732 1.00 40.53 184 GLU A O 1
ATOM 1545 N N . ALA A 1 185 ? 14.918 34.245 -35.329 1.00 47.09 185 ALA A N 1
ATOM 1546 C CA . ALA A 1 185 ? 14.942 35.430 -34.492 1.00 47.09 185 ALA A CA 1
ATOM 1547 C C . ALA A 1 185 ? 13.651 36.207 -34.781 1.00 47.09 185 ALA A C 1
ATOM 1549 O O . ALA A 1 185 ? 13.552 36.866 -35.814 1.00 47.09 185 ALA A O 1
ATOM 1550 N N . GLY A 1 186 ? 12.670 36.146 -33.873 1.00 50.25 186 GLY A N 1
ATOM 1551 C CA . GLY A 1 186 ? 11.532 37.068 -33.903 1.00 50.25 186 GLY A CA 1
ATOM 1552 C C . GLY A 1 186 ? 10.221 36.564 -33.300 1.00 50.25 186 GLY A C 1
ATOM 1553 O O . GLY A 1 186 ? 9.310 36.250 -34.055 1.00 50.25 186 GLY A O 1
ATOM 1554 N N . MET A 1 187 ? 10.104 36.586 -31.966 1.00 42.94 187 MET A N 1
ATOM 1555 C CA . MET A 1 187 ? 9.073 37.294 -31.169 1.00 42.94 187 MET A CA 1
ATOM 1556 C C . MET A 1 187 ? 9.190 36.929 -29.687 1.00 42.94 187 MET A C 1
ATOM 1558 O O . MET A 1 187 ? 9.190 35.725 -29.361 1.00 42.94 187 MET A O 1
#

Foldseek 3Di:
DPDPDDDDPDDDPDRVVVVVVVVVVVVVVVVCVVPDDDPDDPDDDDDDVCVVDVPVVVVVVVVVVVVVVVVVVVVVVVVVVVVVDPPDDPPDDPDDDDDPCPVVVVVVVVVVVVVVVVVVVCVVPDDDPDDPVVVVVVVVVVVVVCCVPDPDHDDPPDPPPPPPPPDPDDDDPDPDDDPDDDDDDDD

InterPro domains:
  IPR029488 Hemingway/CFA97 [PF13879] (29-123)
  IPR038792 CFAP97 domain-containing protein 1/2 [PTHR33768] (3-164)

Secondary structure (DSSP, 8-state):
---SS---SS--S-HHHHHHHHHHHHHHHHHHHHHPPPSS--SPPPPPHHHH--HHHHHHHHHHHHHHHHHHHHHHHHHHHHHHS--------------TTHHHHHHHHHHHHHHHHHHHHHHHHS--SS-HHHHHHHHHHHHHHHHHH-SSPPP------TTS-----------------------

Organism: NCBI:txid861788